Protein AF-A0A1B9MYZ8-F1 (afdb_monomer_lite)

pLDDT: mean 75.34, std 21.55, range [27.66, 97.81]

Structure (mmCIF, N/CA/C/O backbone):
data_AF-A0A1B9MYZ8-F1
#
_entry.id   AF-A0A1B9MYZ8-F1
#
loop_
_atom_site.group_PDB
_atom_site.id
_atom_site.type_symbol
_atom_site.label_atom_id
_atom_site.label_alt_id
_atom_site.label_comp_id
_atom_site.label_asym_id
_atom_site.label_entity_id
_atom_site.label_seq_id
_atom_site.pdbx_PDB_ins_code
_atom_site.Cartn_x
_atom_site.Cartn_y
_atom_site.Cartn_z
_atom_site.occupancy
_atom_site.B_iso_or_equiv
_atom_site.auth_seq_id
_atom_site.auth_comp_id
_atom_site.auth_asym_id
_atom_site.auth_atom_id
_atom_site.pdbx_PDB_model_num
ATOM 1 N N . MET A 1 1 ? 6.885 59.896 -36.729 1.00 47.59 1 MET A N 1
ATOM 2 C CA . MET A 1 1 ? 6.979 58.441 -36.991 1.00 47.59 1 MET A CA 1
ATOM 3 C C . MET A 1 1 ? 7.900 57.878 -35.907 1.00 47.59 1 MET A C 1
ATOM 5 O O . MET A 1 1 ? 8.967 58.433 -35.748 1.00 47.59 1 MET A O 1
ATOM 9 N N . ASN A 1 2 ? 7.535 56.954 -35.019 1.00 42.69 2 ASN A N 1
ATOM 10 C CA . ASN A 1 2 ? 6.543 55.894 -35.145 1.00 42.69 2 ASN A CA 1
ATOM 11 C C . ASN A 1 2 ? 5.649 55.773 -33.898 1.00 42.69 2 ASN A C 1
ATOM 13 O O . ASN A 1 2 ? 6.082 55.325 -32.840 1.00 42.69 2 ASN A O 1
ATOM 17 N N . LYS A 1 3 ? 4.353 56.085 -34.068 1.00 47.44 3 LYS A N 1
ATOM 18 C CA . LYS A 1 3 ? 3.272 55.820 -33.093 1.00 47.44 3 LYS A CA 1
ATOM 19 C C . LYS A 1 3 ? 3.110 54.319 -32.761 1.00 47.44 3 LYS A C 1
ATOM 21 O O . LYS A 1 3 ? 2.357 53.989 -31.853 1.00 47.44 3 LYS A O 1
ATOM 26 N N . GLN A 1 4 ? 3.829 53.438 -33.461 1.00 53.00 4 GLN A N 1
ATOM 27 C CA . GLN A 1 4 ? 3.871 51.993 -33.225 1.00 53.00 4 GLN A CA 1
ATOM 28 C C . GLN A 1 4 ? 4.742 51.592 -32.020 1.00 53.00 4 GLN A C 1
ATOM 30 O O . GLN A 1 4 ? 4.402 50.645 -31.322 1.00 53.00 4 GLN A O 1
ATOM 35 N N . PHE A 1 5 ? 5.805 52.337 -31.687 1.00 45.75 5 PHE A N 1
ATOM 36 C CA . PHE A 1 5 ? 6.710 51.934 -30.595 1.00 45.75 5 PHE A CA 1
ATOM 37 C C . PHE A 1 5 ? 6.125 52.193 -29.196 1.00 45.75 5 PHE A C 1
ATOM 39 O O . PHE A 1 5 ? 6.397 51.462 -28.250 1.00 45.75 5 PHE A O 1
ATOM 46 N N . ARG A 1 6 ? 5.248 53.199 -29.063 1.00 45.25 6 ARG A N 1
ATOM 47 C CA . ARG A 1 6 ? 4.626 53.561 -27.777 1.00 45.25 6 ARG A CA 1
ATOM 48 C C . ARG A 1 6 ? 3.488 52.613 -27.366 1.00 45.25 6 ARG A C 1
ATOM 50 O O . ARG A 1 6 ? 3.164 52.548 -26.187 1.00 45.25 6 ARG A O 1
ATOM 57 N N . LYS A 1 7 ? 2.916 51.857 -28.315 1.00 46.25 7 LYS A N 1
ATOM 58 C CA . LYS A 1 7 ? 1.867 50.857 -28.044 1.00 46.25 7 LYS A CA 1
ATOM 59 C C . LYS A 1 7 ? 2.426 49.506 -27.580 1.00 46.25 7 LYS A C 1
ATOM 61 O O . LYS A 1 7 ? 1.749 48.811 -26.832 1.00 46.25 7 LYS A O 1
ATOM 66 N N . ILE A 1 8 ? 3.662 49.165 -27.953 1.00 52.47 8 ILE A N 1
ATOM 67 C CA . ILE A 1 8 ? 4.283 47.880 -27.589 1.00 52.47 8 ILE A CA 1
ATOM 68 C C . ILE A 1 8 ? 4.691 47.863 -26.105 1.00 52.47 8 ILE A C 1
ATOM 70 O O . ILE A 1 8 ? 4.429 46.881 -25.417 1.00 52.47 8 ILE A O 1
ATOM 74 N N . CYS A 1 9 ? 5.195 48.975 -25.553 1.00 44.09 9 CYS A N 1
ATOM 75 C CA . CYS A 1 9 ? 5.501 49.043 -24.116 1.00 44.09 9 CYS A CA 1
ATOM 76 C C . CYS A 1 9 ? 4.254 49.070 -23.213 1.00 44.09 9 CYS A C 1
ATOM 78 O O . CYS A 1 9 ? 4.339 48.650 -22.066 1.00 44.09 9 CYS A O 1
ATOM 80 N N . GLN A 1 10 ? 3.092 49.523 -23.702 1.00 46.22 10 GLN A N 1
ATOM 81 C CA . GLN A 1 10 ? 1.850 49.465 -22.914 1.00 46.22 10 GLN A CA 1
ATOM 82 C C . GLN A 1 10 ? 1.221 48.066 -22.903 1.00 46.22 10 GLN A C 1
ATOM 84 O O . GLN A 1 10 ? 0.578 47.710 -21.921 1.00 46.22 10 GLN A O 1
ATOM 89 N N . PHE A 1 11 ? 1.449 47.248 -23.934 1.00 43.78 11 PHE A N 1
ATOM 90 C CA . PHE A 1 11 ? 0.973 45.861 -23.944 1.00 43.78 11 PHE A CA 1
ATOM 91 C C . PHE A 1 11 ? 1.797 44.940 -23.031 1.00 43.78 11 PHE A C 1
ATOM 93 O O . PHE A 1 11 ? 1.247 44.009 -22.454 1.00 43.78 11 PHE A O 1
ATOM 100 N N . LEU A 1 12 ? 3.086 45.236 -22.830 1.00 41.25 12 LEU A N 1
ATOM 101 C CA . LEU A 1 12 ? 3.988 44.421 -22.002 1.00 41.25 12 LEU A CA 1
ATOM 102 C C . LEU A 1 12 ? 3.818 44.648 -20.486 1.00 41.25 12 LEU A C 1
ATOM 104 O O . LEU A 1 12 ? 4.191 43.794 -19.689 1.00 41.25 12 LEU A O 1
ATOM 108 N N . VAL A 1 13 ? 3.206 45.765 -20.074 1.00 42.50 13 VAL A N 1
ATOM 109 C CA . VAL A 1 13 ? 2.892 46.045 -18.657 1.00 42.50 13 VAL A CA 1
ATOM 110 C C . VAL A 1 13 ? 1.524 45.474 -18.249 1.00 42.50 13 VAL A C 1
ATOM 112 O O . VAL A 1 13 ? 1.309 45.166 -17.080 1.00 42.50 13 VAL A O 1
ATOM 115 N N . LEU A 1 14 ? 0.612 45.247 -19.199 1.00 40.38 14 LEU A N 1
ATOM 116 C CA . LEU A 1 14 ? -0.735 44.730 -18.917 1.00 40.38 14 LEU A CA 1
ATOM 117 C C . LEU A 1 14 ? -0.818 43.199 -18.802 1.00 40.38 14 LEU A C 1
ATOM 119 O O . LEU A 1 14 ? -1.783 42.695 -18.236 1.00 40.38 14 LEU A O 1
ATOM 123 N N . THR A 1 15 ? 0.192 42.445 -19.244 1.00 44.12 15 THR A N 1
ATOM 124 C CA . THR A 1 15 ? 0.248 40.986 -19.022 1.00 44.12 15 THR A CA 1
ATOM 125 C C . THR A 1 15 ? 0.895 40.591 -17.692 1.00 44.12 15 THR A C 1
ATOM 127 O O . THR A 1 15 ? 0.778 39.440 -17.287 1.00 44.12 15 THR A O 1
ATOM 130 N N . LEU A 1 16 ? 1.532 41.528 -16.977 1.00 44.53 16 LEU A N 1
ATOM 131 C CA . LEU A 1 16 ? 2.157 41.271 -15.670 1.00 44.53 16 LEU A CA 1
ATOM 132 C C . LEU A 1 16 ? 1.239 41.563 -14.470 1.00 44.53 16 LEU A C 1
ATOM 134 O O . LEU A 1 16 ? 1.592 41.233 -13.342 1.00 44.53 16 LEU A O 1
ATOM 138 N N . LEU A 1 17 ? 0.044 42.120 -14.695 1.00 43.28 17 LEU A N 1
ATOM 139 C CA . LEU A 1 17 ? -0.944 42.369 -13.634 1.00 43.28 17 LEU A CA 1
ATOM 140 C C . LEU A 1 17 ? -2.019 41.277 -13.506 1.00 43.28 17 LEU A C 1
ATOM 142 O O . LEU A 1 17 ? -2.771 41.296 -12.541 1.00 43.28 17 LEU A O 1
ATOM 146 N N . ASN A 1 18 ? -2.053 40.283 -14.403 1.00 41.75 18 ASN A N 1
ATOM 147 C CA . ASN A 1 18 ? -2.972 39.134 -14.303 1.00 41.75 18 ASN A CA 1
ATOM 148 C C . ASN A 1 18 ? -2.363 37.889 -13.629 1.00 41.75 18 ASN A C 1
ATOM 150 O O . ASN A 1 18 ? -3.006 36.847 -13.590 1.00 41.75 18 ASN A O 1
ATOM 154 N N . PHE A 1 19 ? -1.159 37.992 -13.056 1.00 43.44 19 PHE A N 1
ATOM 155 C CA . PHE A 1 19 ? -0.563 36.926 -12.232 1.00 43.44 19 PHE A CA 1
ATOM 156 C C . PHE A 1 19 ? -0.412 37.301 -10.749 1.00 43.44 19 PHE A C 1
ATOM 158 O O . PHE A 1 19 ? 0.172 36.550 -9.977 1.00 43.44 19 PHE A O 1
ATOM 165 N N . TYR A 1 20 ? -1.006 38.418 -10.318 1.00 45.56 20 TYR A N 1
ATOM 166 C CA . TYR A 1 20 ? -1.134 38.790 -8.905 1.00 45.56 20 TYR A CA 1
ATOM 167 C C . TYR A 1 20 ? -2.554 38.519 -8.392 1.00 45.56 20 TYR A C 1
ATOM 169 O O . TYR A 1 20 ? -3.222 39.408 -7.881 1.00 45.56 20 TYR A O 1
ATOM 177 N N . SER A 1 21 ? -3.058 37.298 -8.572 1.00 46.03 21 SER A N 1
ATOM 178 C CA . SER A 1 21 ? -4.252 36.792 -7.871 1.00 46.03 21 SER A CA 1
ATOM 179 C C . SER A 1 21 ? -4.307 35.265 -7.948 1.00 46.03 21 SER A C 1
ATOM 181 O O . SER A 1 21 ? -5.227 34.692 -8.517 1.00 46.03 21 SER A O 1
ATOM 183 N N . TYR A 1 22 ? -3.294 34.596 -7.396 1.00 42.47 22 TYR A N 1
ATOM 184 C CA . TYR A 1 22 ? -3.464 33.246 -6.843 1.00 42.47 22 TYR A CA 1
ATOM 185 C C . TYR A 1 22 ? -2.384 32.966 -5.791 1.00 42.47 22 TYR A C 1
ATOM 187 O O . TYR A 1 22 ? -1.574 32.054 -5.903 1.00 42.47 22 TYR A O 1
ATOM 195 N N . ALA A 1 23 ? -2.323 33.829 -4.781 1.00 45.25 23 ALA A N 1
ATOM 196 C CA . ALA A 1 23 ? -1.578 33.572 -3.560 1.00 45.25 23 ALA A CA 1
ATOM 197 C C . ALA A 1 23 ? -2.225 34.375 -2.430 1.00 45.25 23 ALA A C 1
ATOM 199 O O . ALA A 1 23 ? -2.190 35.602 -2.448 1.00 45.25 23 ALA A O 1
ATOM 200 N N . GLY A 1 24 ? -2.799 33.662 -1.461 1.00 38.38 24 GLY A N 1
ATOM 201 C CA . GLY A 1 24 ? -3.178 34.217 -0.165 1.00 38.38 24 GLY A CA 1
ATOM 202 C C . GLY A 1 24 ? -4.676 34.395 0.047 1.00 38.38 24 GLY A C 1
ATOM 203 O O . GLY A 1 24 ? -5.172 35.508 -0.042 1.00 38.38 24 GLY A O 1
ATOM 204 N N . ASP A 1 25 ? -5.356 33.311 0.425 1.00 31.03 25 ASP A N 1
ATOM 205 C CA . ASP A 1 25 ? -6.378 33.410 1.472 1.00 31.03 25 ASP A CA 1
ATOM 206 C C . ASP A 1 25 ? -6.469 32.081 2.240 1.00 31.03 25 ASP A C 1
ATOM 208 O O . ASP A 1 25 ? -7.365 31.256 2.070 1.00 31.03 25 ASP A O 1
ATOM 212 N N . SER A 1 26 ? -5.453 31.820 3.067 1.00 32.28 26 SER A N 1
ATOM 213 C CA . SER A 1 26 ? -5.587 30.862 4.160 1.00 32.28 26 SER A CA 1
ATOM 214 C C . SER A 1 26 ? -6.307 31.584 5.293 1.00 32.28 26 SER A C 1
ATOM 216 O O . SER A 1 26 ? -5.679 32.301 6.076 1.00 32.28 26 SER A O 1
ATOM 218 N N . HIS A 1 27 ? -7.626 31.418 5.365 1.00 29.75 27 HIS A N 1
ATOM 219 C CA . HIS A 1 27 ? -8.403 31.867 6.510 1.00 29.75 27 HIS A CA 1
ATOM 220 C C . HIS A 1 27 ? -7.801 31.291 7.798 1.00 29.75 27 HIS A C 1
ATOM 222 O O . HIS A 1 27 ? -7.765 30.079 8.016 1.00 29.75 27 HIS A O 1
ATOM 228 N N . SER A 1 28 ? -7.329 32.191 8.656 1.00 33.03 28 SER A N 1
ATOM 229 C CA . SER A 1 28 ? -6.942 31.904 10.025 1.00 33.03 28 SER A CA 1
ATOM 230 C C . SER A 1 28 ? -8.185 31.514 10.824 1.00 33.03 28 SER A C 1
ATOM 232 O O . SER A 1 28 ? -8.973 32.352 11.262 1.00 33.03 28 SER A O 1
ATOM 234 N N . LEU A 1 29 ? -8.369 30.216 11.051 1.00 27.66 29 LEU A N 1
ATOM 235 C CA . LEU A 1 29 ? -9.199 29.771 12.160 1.00 27.66 29 LEU A CA 1
ATOM 236 C C . LEU A 1 29 ? -8.378 29.913 13.440 1.00 27.66 29 LEU A C 1
ATOM 238 O O . LEU A 1 29 ? -7.371 29.238 13.646 1.00 27.66 29 LEU A O 1
ATOM 242 N N . HIS A 1 30 ? -8.816 30.853 14.272 1.00 28.56 30 HIS A N 1
ATOM 243 C CA . HIS A 1 30 ? -8.389 31.056 15.648 1.00 28.56 30 HIS A CA 1
ATOM 244 C C . HIS A 1 30 ? -8.234 29.718 16.393 1.00 28.56 30 HIS A C 1
ATOM 246 O O . HIS A 1 30 ? -9.216 29.129 16.843 1.00 28.56 30 HIS A O 1
ATOM 252 N N . ALA A 1 31 ? -6.991 29.282 16.605 1.00 31.89 31 ALA A N 1
ATOM 253 C CA . ALA A 1 31 ? -6.672 28.333 17.659 1.00 31.89 31 ALA A CA 1
ATOM 254 C C . ALA A 1 31 ? -6.754 29.087 18.991 1.00 31.89 31 ALA A C 1
ATOM 256 O O . ALA A 1 31 ? -5.835 29.798 19.401 1.00 31.89 31 ALA A O 1
ATOM 257 N N . LYS A 1 32 ? -7.914 28.993 19.640 1.00 31.67 32 LYS A N 1
ATOM 258 C CA . LYS A 1 32 ? -8.067 29.376 21.038 1.00 31.67 32 LYS A CA 1
ATOM 259 C C . LYS A 1 32 ? -7.356 28.302 21.863 1.00 31.67 32 LYS A C 1
ATOM 261 O O . LYS A 1 32 ? -7.743 27.139 21.825 1.00 31.67 32 LYS A O 1
ATOM 266 N N . ASN A 1 33 ? -6.280 28.704 22.533 1.00 34.31 33 ASN A N 1
ATOM 267 C CA . ASN A 1 33 ? -5.530 27.879 23.472 1.00 34.31 33 ASN A CA 1
ATOM 268 C C . ASN A 1 33 ? -6.463 27.330 24.557 1.00 34.31 33 ASN A C 1
ATOM 270 O O . ASN A 1 33 ? -6.909 28.103 25.400 1.00 34.31 33 ASN A O 1
ATOM 274 N N . ASP A 1 34 ? -6.660 26.013 24.570 1.00 34.56 34 ASP A N 1
ATOM 275 C CA . ASP A 1 34 ? -6.920 25.269 25.798 1.00 34.56 34 ASP A CA 1
ATOM 276 C C . ASP A 1 34 ? -5.707 24.379 26.074 1.00 34.56 34 ASP A C 1
ATOM 278 O O . ASP A 1 34 ? -5.335 23.462 25.339 1.00 34.56 34 ASP A O 1
ATOM 282 N N . SER A 1 35 ? -5.035 24.751 27.151 1.00 40.44 35 SER A N 1
ATOM 283 C CA . SER A 1 35 ? -3.801 24.218 27.698 1.00 40.44 35 SER A CA 1
ATOM 284 C C . SER A 1 35 ? -3.998 22.835 28.328 1.00 40.44 35 SER A C 1
ATOM 286 O O . SER A 1 35 ? -3.915 22.704 29.548 1.00 40.44 35 SER A O 1
ATOM 288 N N . GLN A 1 36 ? -4.258 21.800 27.523 1.00 37.25 36 GLN A N 1
ATOM 289 C CA . GLN A 1 36 ? -4.334 20.416 28.016 1.00 37.25 36 GLN A CA 1
ATOM 290 C C . GLN A 1 36 ? -3.974 19.355 26.959 1.00 37.25 36 GLN A C 1
ATOM 292 O O . GLN A 1 36 ? -4.659 18.349 26.796 1.00 37.25 36 GLN A O 1
ATOM 297 N N . LEU A 1 37 ? -2.861 19.538 26.245 1.00 32.19 37 LEU A N 1
ATOM 298 C CA . LEU A 1 37 ? -2.344 18.495 25.350 1.00 32.19 37 LEU A CA 1
ATOM 299 C C . LEU A 1 37 ? -0.831 18.333 25.501 1.00 32.19 37 LEU A C 1
ATOM 301 O O . LEU A 1 37 ? -0.048 18.510 24.572 1.00 32.19 37 LEU A O 1
ATOM 305 N N . SER A 1 38 ? -0.404 18.031 26.726 1.00 37.12 38 SER A N 1
ATOM 306 C CA . SER A 1 38 ? 0.964 17.605 26.998 1.00 37.12 38 SER A CA 1
ATOM 307 C C . SER A 1 38 ? 1.185 16.181 26.473 1.00 37.12 38 SER A C 1
ATOM 309 O O . SER A 1 38 ? 0.558 15.236 26.948 1.00 37.12 38 SER A O 1
ATOM 311 N N . SER A 1 39 ? 2.134 16.059 25.537 1.00 39.81 39 SER A N 1
ATOM 312 C CA . SER A 1 39 ? 2.705 14.844 24.920 1.00 39.81 39 SER A CA 1
ATOM 313 C C . SER A 1 39 ? 1.895 14.130 23.825 1.00 39.81 39 SER A C 1
ATOM 315 O O . SER A 1 39 ? 1.608 12.942 23.923 1.00 39.81 39 SER A O 1
ATOM 317 N N . ILE A 1 40 ? 1.614 14.803 22.705 1.00 45.72 40 ILE A N 1
ATOM 318 C CA . ILE A 1 40 ? 1.417 14.062 21.449 1.00 45.72 40 ILE A CA 1
ATOM 319 C C . ILE A 1 40 ? 2.804 13.729 20.904 1.00 45.72 40 ILE A C 1
ATOM 321 O O . ILE A 1 40 ? 3.504 14.593 20.381 1.00 45.72 40 ILE A O 1
ATOM 325 N N . SER A 1 41 ? 3.227 12.475 21.047 1.00 51.72 41 SE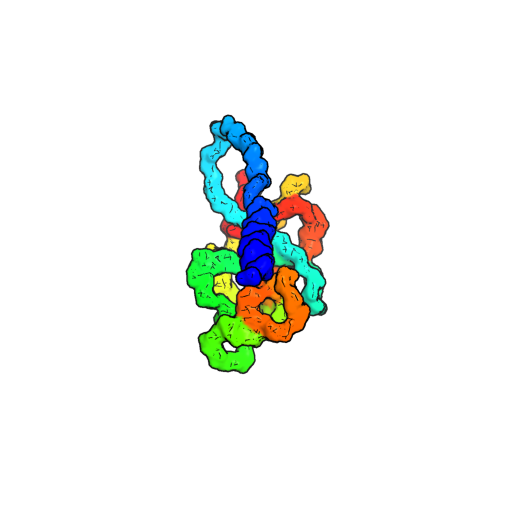R A N 1
ATOM 326 C CA . SER A 1 41 ? 4.207 11.895 20.128 1.00 51.72 41 SER A CA 1
ATOM 327 C C . SER A 1 41 ? 3.700 12.112 18.700 1.00 51.72 41 SER A C 1
ATOM 329 O O . SER A 1 41 ? 2.550 11.771 18.438 1.00 51.72 41 SER A O 1
ATOM 331 N N . ASN A 1 42 ? 4.510 12.670 17.798 1.00 62.91 42 ASN A N 1
ATOM 332 C CA . ASN A 1 42 ? 4.143 12.887 16.393 1.00 62.91 42 ASN A CA 1
ATOM 333 C C . ASN A 1 42 ? 3.682 11.559 15.759 1.00 62.91 42 ASN A C 1
ATOM 335 O O . ASN A 1 42 ? 4.506 10.719 15.399 1.00 62.91 42 ASN A O 1
ATOM 339 N N . VAL A 1 43 ? 2.367 11.337 15.675 1.00 75.69 43 VAL A N 1
ATOM 340 C CA . VAL A 1 43 ? 1.788 10.157 15.026 1.00 75.69 43 VAL A CA 1
ATOM 341 C C . VAL A 1 43 ? 1.764 10.439 13.530 1.00 75.69 43 VAL A C 1
ATOM 343 O O . VAL A 1 43 ? 1.018 11.301 13.071 1.00 75.69 43 VAL A O 1
ATOM 346 N N . ASN A 1 44 ? 2.583 9.717 12.768 1.00 85.75 44 ASN A N 1
ATOM 347 C CA . ASN A 1 44 ? 2.563 9.792 11.310 1.00 85.75 44 ASN A CA 1
ATOM 348 C C . ASN A 1 44 ? 1.377 8.978 10.785 1.00 85.75 44 ASN A C 1
ATOM 350 O O . ASN A 1 44 ? 1.385 7.747 10.861 1.00 85.75 44 ASN A O 1
ATOM 354 N N . LEU A 1 45 ? 0.357 9.672 10.284 1.00 91.25 45 LEU A N 1
ATOM 355 C CA . LEU A 1 45 ? -0.801 9.053 9.647 1.00 91.25 45 LEU A CA 1
ATOM 356 C C . LEU A 1 45 ? -0.555 8.857 8.150 1.00 91.25 45 LEU A C 1
ATOM 358 O O . LEU A 1 45 ? 0.164 9.632 7.519 1.00 91.25 45 LEU A O 1
ATOM 362 N N . TYR A 1 46 ? -1.174 7.820 7.599 1.00 92.38 46 TYR A N 1
ATOM 363 C CA . TYR A 1 46 ? -1.120 7.480 6.185 1.00 92.38 46 TYR A CA 1
ATOM 364 C C . TYR A 1 46 ? -2.475 7.752 5.537 1.00 92.38 46 TYR A C 1
ATOM 366 O O . TYR A 1 46 ? -3.527 7.589 6.157 1.00 92.38 46 TYR A O 1
ATOM 374 N N . GLU A 1 47 ? -2.438 8.156 4.273 1.00 90.31 47 GLU A N 1
ATOM 375 C CA . GLU A 1 47 ? -3.627 8.201 3.431 1.00 90.31 47 GLU A CA 1
ATOM 376 C C . GLU A 1 47 ? -3.927 6.797 2.897 1.00 90.31 47 GLU A C 1
ATOM 378 O O . GLU A 1 47 ? -3.016 5.995 2.680 1.00 90.31 47 GLU A O 1
ATOM 383 N N . ILE A 1 48 ? -5.205 6.506 2.658 1.00 92.88 48 ILE A N 1
ATOM 384 C CA . ILE A 1 48 ? -5.621 5.325 1.911 1.00 92.88 48 ILE A CA 1
ATOM 385 C C . ILE A 1 48 ? -6.236 5.747 0.581 1.00 92.88 48 ILE A C 1
ATOM 387 O O . ILE A 1 48 ? -7.084 6.634 0.524 1.00 92.88 48 ILE A O 1
ATOM 391 N N . GLN A 1 49 ? -5.819 5.088 -0.492 1.00 93.25 49 GLN A N 1
ATOM 392 C CA . GLN A 1 49 ? -6.317 5.322 -1.841 1.00 93.25 49 GLN A CA 1
ATOM 393 C C . GLN A 1 49 ? -7.129 4.115 -2.297 1.00 93.25 49 GLN A C 1
ATOM 395 O O . GLN A 1 49 ? -6.746 2.975 -2.051 1.00 93.25 49 GLN A O 1
ATOM 400 N N . TYR A 1 50 ? -8.248 4.340 -2.978 1.00 93.25 50 TYR A N 1
ATOM 401 C CA . TYR A 1 50 ? -9.028 3.260 -3.578 1.00 93.25 50 TYR A CA 1
ATOM 402 C C . TYR A 1 50 ? -8.696 3.170 -5.063 1.00 93.25 50 TYR A C 1
ATOM 404 O O . TYR A 1 50 ? -8.912 4.122 -5.805 1.00 93.25 50 TYR A O 1
ATOM 412 N N . ILE A 1 51 ? -8.166 2.026 -5.483 1.00 94.06 51 ILE A N 1
ATOM 413 C CA . ILE A 1 51 ? -7.651 1.801 -6.830 1.00 94.06 51 ILE A CA 1
ATOM 414 C C . ILE A 1 51 ? -8.615 0.903 -7.600 1.00 94.06 51 ILE A C 1
ATOM 416 O O . ILE A 1 51 ? -8.871 -0.231 -7.193 1.00 94.06 51 ILE A O 1
ATOM 420 N N . ASP A 1 52 ? -9.135 1.399 -8.721 1.00 93.44 52 ASP A N 1
ATOM 421 C CA . ASP A 1 52 ? -10.059 0.681 -9.611 1.00 93.44 52 ASP A CA 1
ATOM 422 C C . ASP A 1 52 ? -9.779 0.888 -11.115 1.00 93.44 52 ASP A C 1
ATOM 424 O O . ASP A 1 52 ? -10.440 0.283 -11.957 1.00 93.44 52 ASP A O 1
ATOM 428 N N . TYR A 1 53 ? -8.759 1.675 -11.470 1.00 90.12 53 TYR A N 1
ATOM 429 C CA . TYR A 1 53 ? -8.412 1.987 -12.862 1.00 90.12 53 TYR A CA 1
ATOM 430 C C . TYR A 1 53 ? -7.469 0.951 -13.518 1.00 90.12 53 TYR A C 1
ATOM 432 O O . TYR A 1 53 ? -7.202 1.005 -14.723 1.00 90.12 53 TYR A O 1
ATOM 440 N N . ILE A 1 54 ? -6.924 0.000 -12.748 1.00 89.69 54 ILE A N 1
ATOM 441 C CA . ILE A 1 54 ? -5.996 -1.021 -13.257 1.00 89.69 54 ILE A CA 1
ATOM 442 C C . ILE A 1 54 ? -6.797 -2.164 -13.886 1.00 89.69 54 ILE A C 1
ATOM 444 O O . ILE A 1 54 ? -7.411 -2.980 -13.200 1.00 89.69 54 ILE A O 1
ATOM 448 N N . LYS A 1 55 ? -6.761 -2.247 -15.220 1.00 87.75 55 LYS A N 1
ATOM 449 C CA . LYS A 1 55 ? -7.468 -3.281 -15.987 1.00 87.75 55 LYS A CA 1
ATOM 450 C C . LYS A 1 55 ? -7.109 -4.691 -15.499 1.00 87.75 55 LYS A C 1
ATOM 452 O O . LYS A 1 55 ? -5.938 -5.007 -15.306 1.00 87.75 55 LYS A O 1
ATOM 457 N N . ASN A 1 56 ? -8.121 -5.552 -15.382 1.00 88.06 56 ASN A N 1
ATOM 458 C CA . ASN A 1 56 ? -8.011 -6.947 -14.928 1.00 88.06 56 ASN A CA 1
ATOM 459 C C . ASN A 1 56 ? -7.535 -7.130 -13.471 1.00 88.06 56 ASN A C 1
ATOM 461 O O . ASN A 1 56 ? -7.167 -8.241 -13.093 1.00 88.06 56 ASN A O 1
ATOM 465 N N . LYS A 1 57 ? -7.562 -6.080 -12.643 1.00 90.00 57 LYS A N 1
ATOM 466 C CA . LYS A 1 57 ? -7.391 -6.175 -11.189 1.00 90.00 57 LYS A CA 1
ATOM 467 C C . LYS A 1 57 ? -8.702 -5.760 -10.524 1.00 90.00 57 LYS A C 1
ATOM 469 O O . LYS A 1 57 ? -9.303 -4.761 -10.909 1.00 90.00 57 LYS A O 1
ATOM 474 N N . SER A 1 58 ? -9.169 -6.539 -9.553 1.00 93.12 58 SER A N 1
ATOM 475 C CA . SER A 1 58 ? -10.309 -6.143 -8.717 1.00 93.12 58 SER A CA 1
ATOM 476 C C . SER A 1 58 ? -9.977 -4.878 -7.935 1.00 93.12 58 SER A C 1
ATOM 478 O O . SER A 1 58 ? -8.816 -4.677 -7.593 1.00 93.12 58 SER A O 1
ATOM 480 N N . LYS A 1 59 ? -10.987 -4.063 -7.614 1.00 94.44 59 LYS A N 1
ATOM 481 C CA . LYS A 1 59 ? -10.813 -2.872 -6.776 1.00 94.44 59 LYS A CA 1
ATOM 482 C C . LYS A 1 59 ? -10.120 -3.229 -5.459 1.00 94.44 59 LYS A C 1
ATOM 484 O O . LYS A 1 59 ? -10.517 -4.179 -4.784 1.00 94.44 59 LYS A O 1
ATOM 489 N N . PHE A 1 60 ? -9.134 -2.432 -5.071 1.00 96.19 60 PHE A N 1
ATOM 490 C CA . PHE A 1 60 ? -8.409 -2.602 -3.815 1.00 96.19 60 PHE A CA 1
ATOM 491 C C . PHE A 1 60 ? -8.164 -1.258 -3.133 1.00 96.19 60 PHE A C 1
ATOM 493 O O . PHE A 1 60 ? -8.240 -0.201 -3.755 1.00 96.19 60 PHE A O 1
ATOM 500 N N . ALA A 1 61 ? -7.918 -1.304 -1.830 1.00 96.19 61 ALA A N 1
ATOM 501 C CA . ALA A 1 61 ? -7.429 -0.172 -1.070 1.00 96.19 61 ALA A CA 1
ATOM 502 C C . ALA A 1 61 ? -5.900 -0.242 -1.005 1.00 96.19 61 ALA A C 1
ATOM 504 O O . ALA A 1 61 ? -5.322 -1.323 -0.894 1.00 96.19 61 ALA A O 1
ATOM 505 N N . PHE A 1 62 ? -5.247 0.904 -1.097 1.00 96.50 62 PHE A N 1
ATOM 506 C CA . PHE A 1 62 ? -3.807 1.014 -1.232 1.00 96.50 62 PHE A CA 1
ATOM 507 C C . PHE A 1 62 ? -3.267 2.037 -0.248 1.00 96.50 62 PHE A C 1
ATOM 509 O O . PHE A 1 62 ? -3.767 3.159 -0.177 1.00 96.50 62 PHE A O 1
ATOM 516 N N . ILE A 1 63 ? -2.243 1.648 0.505 1.00 96.50 63 ILE A N 1
ATOM 517 C CA . ILE A 1 63 ? -1.573 2.532 1.459 1.00 96.50 63 ILE A CA 1
ATOM 518 C C . ILE A 1 63 ? -0.184 2.849 0.902 1.00 96.50 63 ILE A C 1
ATOM 520 O O . ILE A 1 63 ? 0.704 1.993 0.993 1.00 96.50 63 ILE A O 1
ATOM 524 N N . PRO A 1 64 ? 0.019 4.036 0.300 1.00 94.31 64 PRO A N 1
ATOM 525 C CA . PRO A 1 64 ? 1.313 4.423 -0.234 1.00 94.31 64 PRO A CA 1
ATOM 526 C C . PRO A 1 64 ? 2.312 4.684 0.900 1.00 94.31 64 PRO A C 1
ATOM 528 O O . PRO A 1 64 ? 2.024 5.404 1.855 1.00 94.31 64 PRO A O 1
ATOM 531 N N . ILE A 1 65 ? 3.516 4.135 0.751 1.00 92.62 65 ILE A N 1
ATOM 532 C CA . ILE A 1 65 ? 4.666 4.351 1.641 1.00 92.62 65 ILE A CA 1
ATOM 533 C C . ILE A 1 65 ? 5.882 4.935 0.903 1.00 92.62 65 ILE A C 1
ATOM 535 O O . ILE A 1 65 ? 6.977 5.025 1.460 1.00 92.62 65 ILE A O 1
ATOM 539 N N . THR A 1 66 ? 5.708 5.355 -0.357 1.00 88.44 66 THR A N 1
ATOM 540 C CA . THR A 1 66 ? 6.770 5.958 -1.179 1.00 88.44 66 THR A CA 1
ATOM 541 C C . THR A 1 66 ? 7.455 7.124 -0.468 1.00 88.44 66 THR A C 1
ATOM 543 O O . THR A 1 66 ? 8.680 7.191 -0.431 1.00 88.44 66 THR A O 1
ATOM 546 N N . ASN A 1 67 ? 6.679 8.026 0.142 1.00 84.44 67 ASN A N 1
ATOM 547 C CA . ASN A 1 67 ? 7.217 9.220 0.799 1.00 84.44 67 ASN A CA 1
ATOM 548 C C . ASN A 1 67 ? 8.126 8.863 1.981 1.00 84.44 67 ASN A C 1
ATOM 550 O O . ASN A 1 67 ? 9.149 9.509 2.187 1.00 84.44 67 ASN A O 1
ATOM 554 N N . GLN A 1 68 ? 7.789 7.813 2.730 1.00 83.00 68 GLN A N 1
ATOM 555 C CA . GLN A 1 68 ? 8.590 7.304 3.838 1.00 83.00 68 GLN A CA 1
ATOM 556 C C . GLN A 1 68 ? 9.916 6.754 3.323 1.00 83.00 68 GLN A C 1
ATOM 558 O O . GLN A 1 68 ? 10.958 7.039 3.904 1.00 83.00 68 GLN A O 1
ATOM 563 N N . ILE A 1 69 ? 9.900 6.029 2.206 1.00 81.06 69 ILE A N 1
ATOM 564 C CA . ILE A 1 69 ? 11.125 5.517 1.588 1.00 81.06 69 ILE A CA 1
ATOM 565 C C . ILE A 1 69 ? 12.037 6.669 1.132 1.00 81.06 69 ILE A C 1
ATOM 567 O O . ILE A 1 69 ? 13.245 6.640 1.375 1.00 81.06 69 ILE A O 1
ATOM 571 N N . LEU A 1 70 ? 11.467 7.703 0.506 1.00 78.12 70 LEU A N 1
ATOM 572 C CA . LEU A 1 70 ? 12.218 8.886 0.072 1.00 78.12 70 LEU A CA 1
ATOM 573 C C . LEU A 1 70 ? 12.787 9.667 1.268 1.00 78.12 70 LEU A C 1
ATOM 575 O O . LEU A 1 70 ? 13.946 10.078 1.241 1.00 78.12 70 LEU A O 1
ATOM 579 N N . ALA A 1 71 ? 12.012 9.810 2.348 1.00 73.69 71 ALA A N 1
ATOM 580 C CA . ALA A 1 71 ? 12.442 10.485 3.573 1.00 73.69 71 ALA A CA 1
ATOM 581 C C . ALA A 1 71 ? 13.615 9.777 4.278 1.00 73.69 71 ALA A C 1
ATOM 583 O O . ALA A 1 71 ? 14.437 10.440 4.907 1.00 73.69 71 ALA A O 1
ATOM 584 N N . HIS A 1 72 ? 13.739 8.453 4.139 1.00 63.62 72 HIS A N 1
ATOM 585 C CA . HIS A 1 72 ? 14.842 7.660 4.701 1.00 63.62 72 HIS A CA 1
ATOM 586 C C . HIS A 1 72 ? 16.044 7.511 3.740 1.00 63.62 72 HIS A C 1
ATOM 588 O O . HIS A 1 72 ? 16.841 6.581 3.869 1.00 63.62 72 HIS A O 1
ATOM 594 N N . GLY A 1 73 ? 16.215 8.436 2.784 1.00 58.97 73 GLY A N 1
ATOM 595 C CA . GLY A 1 73 ? 17.413 8.521 1.934 1.00 58.97 73 GLY A CA 1
ATOM 596 C C . GLY A 1 73 ? 17.391 7.627 0.689 1.00 58.97 73 GLY A C 1
ATOM 597 O O . GLY A 1 73 ? 18.445 7.233 0.185 1.00 58.97 73 GLY A O 1
ATOM 598 N N . GLY A 1 74 ? 16.207 7.263 0.191 1.00 59.56 74 GLY A N 1
ATOM 599 C CA . GLY A 1 74 ? 16.053 6.502 -1.047 1.00 59.56 74 GLY A CA 1
ATOM 600 C C . GLY A 1 74 ? 16.281 7.350 -2.301 1.00 59.56 74 GLY A C 1
ATOM 601 O O . GLY A 1 74 ? 15.334 7.918 -2.830 1.00 59.56 74 GLY A O 1
ATOM 602 N N . ASN A 1 75 ? 17.508 7.387 -2.825 1.00 56.62 75 ASN A N 1
ATOM 603 C CA . ASN A 1 75 ? 17.775 7.901 -4.171 1.00 56.62 75 ASN A CA 1
ATOM 604 C C . ASN A 1 75 ? 17.611 6.740 -5.162 1.00 56.62 75 ASN A C 1
ATOM 606 O O . ASN A 1 75 ? 18.530 5.943 -5.318 1.00 56.62 75 ASN A O 1
ATOM 610 N N . SER A 1 76 ? 16.427 6.640 -5.769 1.00 60.53 76 SER A N 1
ATOM 611 C CA . SER A 1 76 ? 15.971 5.532 -6.621 1.00 60.53 76 SER A CA 1
ATOM 612 C C . SER A 1 76 ? 15.851 4.172 -5.910 1.00 60.53 76 SER A C 1
ATOM 614 O O . SER A 1 76 ? 16.803 3.574 -5.410 1.00 60.53 76 SER A O 1
ATOM 616 N N . VAL A 1 77 ? 14.621 3.676 -5.849 1.00 61.22 77 VAL A N 1
ATOM 617 C CA . VAL A 1 77 ? 14.222 2.426 -5.202 1.00 61.22 77 VAL A CA 1
ATOM 618 C C . VAL A 1 77 ? 13.815 1.389 -6.253 1.00 61.22 77 VAL A C 1
ATOM 620 O O . VAL A 1 77 ? 14.028 0.200 -6.036 1.00 61.22 77 VAL A O 1
ATOM 623 N N . MET A 1 78 ? 13.276 1.800 -7.407 1.00 59.34 78 MET A N 1
ATOM 624 C CA . MET A 1 78 ? 12.638 0.879 -8.357 1.00 59.34 78 MET A CA 1
ATOM 625 C C . MET A 1 78 ? 13.592 0.052 -9.210 1.00 59.34 78 MET A C 1
ATOM 627 O O . MET A 1 78 ? 13.251 -1.105 -9.462 1.00 59.34 78 MET A O 1
ATOM 631 N N . ALA A 1 79 ? 14.788 0.547 -9.576 1.00 54.25 79 ALA A N 1
ATOM 632 C CA . ALA A 1 79 ? 15.779 -0.305 -10.270 1.00 54.25 79 ALA A CA 1
ATOM 633 C C . ALA A 1 79 ? 16.089 -1.581 -9.494 1.00 54.25 79 ALA A C 1
ATOM 635 O O . ALA A 1 79 ? 16.470 -2.593 -10.072 1.00 54.25 79 ALA A O 1
ATOM 636 N N . PHE A 1 80 ? 15.945 -1.530 -8.171 1.00 55.34 80 PHE A N 1
ATOM 637 C CA . PHE A 1 80 ? 16.231 -2.666 -7.322 1.00 55.34 80 PHE A CA 1
ATOM 638 C C . PHE A 1 80 ? 15.022 -3.556 -7.082 1.00 55.34 80 PHE A C 1
ATOM 640 O O . PHE A 1 80 ? 15.228 -4.617 -6.523 1.00 55.34 80 PHE A O 1
ATOM 647 N N . LEU A 1 81 ? 13.794 -3.177 -7.448 1.00 61.47 81 LEU A N 1
ATOM 648 C CA . LEU A 1 81 ? 12.583 -3.845 -6.952 1.00 61.47 81 LEU A CA 1
ATOM 649 C C . LEU A 1 81 ? 11.682 -4.438 -8.037 1.00 61.47 81 LEU A C 1
ATOM 651 O O . LEU A 1 81 ? 10.929 -5.368 -7.746 1.00 61.47 81 LEU A O 1
ATOM 655 N N . ILE A 1 82 ? 11.752 -3.937 -9.271 1.00 62.53 82 ILE A N 1
ATOM 656 C CA . ILE A 1 82 ? 10.910 -4.404 -10.374 1.00 62.53 82 ILE A CA 1
ATOM 657 C C . ILE A 1 82 ? 11.777 -5.159 -11.390 1.00 62.53 82 ILE A C 1
ATOM 659 O O . ILE A 1 82 ? 12.770 -4.606 -11.863 1.00 62.53 82 ILE A O 1
ATOM 663 N N . PRO A 1 83 ? 11.417 -6.399 -11.780 1.00 55.44 83 PRO A N 1
ATOM 664 C CA . PRO A 1 83 ? 12.105 -7.097 -12.859 1.00 55.44 83 PRO A CA 1
ATOM 665 C C . PRO A 1 83 ? 12.051 -6.262 -14.147 1.00 55.44 83 PRO A C 1
ATOM 667 O O . PRO A 1 83 ? 10.968 -6.031 -14.689 1.00 55.44 83 PRO A O 1
ATOM 670 N N . HIS A 1 84 ? 13.207 -5.821 -14.639 1.00 60.88 84 HIS A N 1
ATOM 671 C CA . HIS A 1 84 ? 13.344 -5.145 -15.927 1.00 60.88 84 HIS A CA 1
ATOM 672 C C . HIS A 1 84 ? 14.148 -6.023 -16.896 1.00 60.88 84 HIS A C 1
ATOM 674 O O . HIS A 1 84 ? 15.066 -6.737 -16.500 1.00 60.88 84 HIS A O 1
ATOM 680 N N . GL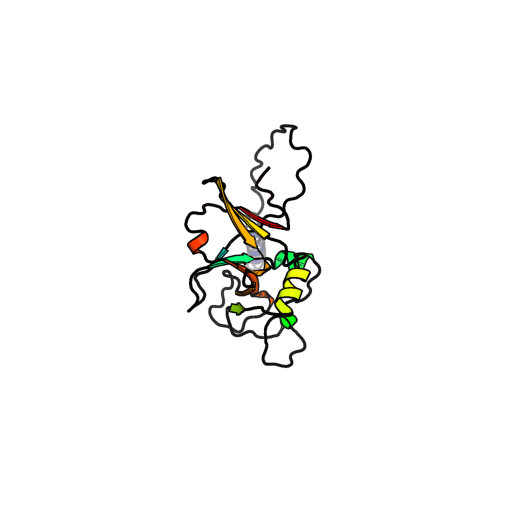U A 1 85 ? 13.774 -6.009 -18.176 1.00 51.47 85 GLU A N 1
ATOM 681 C CA . GLU A 1 85 ? 14.332 -6.921 -19.193 1.00 51.47 85 GLU A CA 1
ATOM 682 C C . GLU A 1 85 ? 15.736 -6.509 -19.674 1.00 51.47 85 GLU A C 1
ATOM 684 O O . GLU A 1 85 ? 16.438 -7.308 -20.289 1.00 51.47 85 GLU A O 1
ATOM 689 N N . ASN A 1 86 ? 16.171 -5.279 -19.385 1.00 50.53 86 ASN A N 1
ATOM 690 C CA . ASN A 1 86 ? 17.358 -4.688 -20.000 1.00 50.53 86 ASN A CA 1
ATOM 691 C C . ASN A 1 86 ? 18.451 -4.395 -18.969 1.00 50.53 86 ASN A C 1
ATOM 693 O O . ASN A 1 86 ? 18.152 -3.897 -17.895 1.00 50.53 86 ASN A O 1
ATOM 697 N N . ASN A 1 87 ? 19.724 -4.589 -19.322 1.00 49.31 87 ASN A N 1
ATOM 698 C CA . ASN A 1 87 ? 20.901 -4.286 -18.487 1.00 49.31 87 ASN A CA 1
ATOM 699 C C . ASN A 1 87 ? 21.140 -2.772 -18.248 1.00 49.31 87 ASN A C 1
ATOM 701 O O . ASN A 1 87 ? 22.289 -2.347 -18.114 1.00 49.31 87 ASN A O 1
ATOM 705 N N . HIS A 1 88 ? 20.100 -1.932 -18.258 1.00 47.41 88 HIS A N 1
ATOM 706 C CA . HIS A 1 88 ? 20.257 -0.511 -17.974 1.00 47.41 88 HIS A CA 1
ATOM 707 C C . HIS A 1 88 ? 20.718 -0.334 -16.528 1.00 47.41 88 HIS A C 1
ATOM 709 O O . HIS A 1 88 ? 20.067 -0.767 -15.585 1.00 47.41 88 HIS A O 1
ATOM 715 N N . VAL A 1 89 ? 21.881 0.298 -16.381 1.00 55.59 89 VAL A N 1
ATOM 716 C CA . VAL A 1 89 ? 22.518 0.601 -15.091 1.00 55.59 89 VAL A CA 1
ATOM 717 C C . VAL A 1 89 ? 21.818 1.782 -14.395 1.00 55.59 89 VAL A C 1
ATOM 719 O O . VAL A 1 89 ? 22.084 2.053 -13.229 1.00 55.59 89 VAL A O 1
ATOM 722 N N . ASP A 1 90 ? 20.908 2.469 -15.101 1.00 66.00 90 ASP A N 1
ATOM 723 C CA . ASP A 1 90 ? 20.203 3.655 -14.622 1.00 66.00 90 ASP A CA 1
ATOM 724 C C . ASP A 1 90 ? 18.683 3.412 -14.437 1.00 66.00 90 ASP A C 1
ATOM 726 O O . ASP A 1 90 ? 17.938 3.393 -15.427 1.00 66.00 90 ASP A O 1
ATOM 730 N N . PRO A 1 91 ? 18.200 3.250 -13.190 1.00 62.19 91 PRO A N 1
ATOM 731 C CA . PRO A 1 91 ? 16.775 3.182 -12.846 1.00 62.19 91 PRO A CA 1
ATOM 732 C C . PRO A 1 91 ? 15.884 4.255 -13.456 1.00 62.19 91 PRO A C 1
ATOM 734 O O . PRO A 1 91 ? 14.737 3.982 -13.806 1.00 62.19 91 PRO A O 1
ATOM 737 N N . ILE A 1 92 ? 16.398 5.483 -13.528 1.00 66.94 92 ILE A N 1
ATOM 738 C CA . ILE A 1 92 ? 15.594 6.675 -13.804 1.00 66.94 92 ILE A CA 1
ATOM 739 C C . ILE A 1 92 ? 15.126 6.653 -15.258 1.00 66.94 92 ILE A C 1
ATOM 741 O O . ILE A 1 92 ? 14.000 7.032 -15.563 1.00 66.94 92 ILE A O 1
ATOM 745 N N . ASN A 1 93 ? 15.981 6.141 -16.140 1.00 71.12 93 ASN A N 1
ATOM 746 C CA . ASN A 1 93 ? 15.725 6.021 -17.569 1.00 71.12 93 ASN A CA 1
ATOM 747 C C . ASN A 1 93 ? 15.208 4.626 -17.964 1.00 71.12 93 ASN A C 1
ATOM 749 O O . ASN A 1 93 ? 15.094 4.325 -19.151 1.00 71.12 93 ASN A O 1
ATOM 753 N N . THR A 1 94 ? 14.921 3.756 -16.989 1.00 76.12 94 THR A N 1
ATOM 754 C CA . THR A 1 94 ? 14.377 2.423 -17.260 1.00 76.12 94 THR A CA 1
ATOM 755 C C . THR A 1 94 ? 12.888 2.519 -17.578 1.00 76.12 94 THR A C 1
ATOM 757 O O . THR A 1 94 ? 12.105 3.040 -16.787 1.00 76.12 94 THR A O 1
ATOM 760 N N . GLU A 1 95 ? 12.501 1.981 -18.733 1.00 82.62 95 GLU A N 1
ATOM 761 C CA . GLU A 1 95 ? 11.110 1.927 -19.176 1.00 82.62 95 GLU A CA 1
ATOM 762 C C . GLU A 1 95 ? 10.393 0.695 -18.613 1.00 82.62 95 GLU A C 1
ATOM 764 O O . GLU A 1 95 ? 10.747 -0.457 -18.888 1.00 82.62 95 GLU A O 1
ATOM 769 N N . TYR A 1 96 ? 9.325 0.940 -17.866 1.00 81.44 96 TYR A N 1
ATOM 770 C CA . TYR A 1 96 ? 8.413 -0.068 -17.352 1.00 81.44 96 TYR A CA 1
ATOM 771 C C . TYR A 1 96 ? 7.149 -0.128 -18.214 1.00 81.44 96 TYR A C 1
ATOM 773 O O . TYR A 1 96 ? 6.641 0.878 -18.708 1.00 81.44 96 TYR A O 1
ATOM 781 N N . LYS A 1 97 ? 6.618 -1.339 -18.405 1.00 83.31 97 LYS A N 1
ATOM 782 C CA . LYS A 1 97 ? 5.499 -1.601 -19.331 1.00 83.31 97 LYS A CA 1
ATOM 783 C C . LYS A 1 97 ? 4.168 -1.854 -18.620 1.00 83.31 97 LYS A C 1
ATOM 785 O O . LYS A 1 97 ? 3.119 -1.799 -19.256 1.00 83.31 97 LYS A O 1
ATOM 790 N N . LYS A 1 98 ? 4.183 -2.196 -17.326 1.00 87.44 98 LYS A N 1
ATOM 791 C CA . LYS A 1 98 ? 2.976 -2.604 -16.584 1.00 87.44 98 LYS A CA 1
ATOM 792 C C . LYS A 1 98 ? 2.549 -1.527 -15.600 1.00 87.44 98 LYS A C 1
ATOM 794 O O . LYS A 1 98 ? 3.376 -0.977 -14.891 1.00 87.44 98 LYS A O 1
ATOM 799 N N . LYS A 1 99 ? 1.242 -1.309 -15.460 1.00 90.38 99 LYS A N 1
ATOM 800 C CA . LYS A 1 99 ? 0.702 -0.379 -14.452 1.00 90.38 99 LYS A CA 1
ATOM 801 C C . LYS A 1 99 ? 0.828 -0.879 -13.010 1.00 90.38 99 LYS A C 1
ATOM 803 O O . LYS A 1 99 ? 0.625 -0.109 -12.080 1.00 90.38 99 LYS A O 1
ATOM 808 N N . ILE A 1 100 ? 1.115 -2.168 -12.839 1.00 91.75 100 ILE A N 1
ATOM 809 C CA . ILE A 1 100 ? 1.219 -2.843 -11.551 1.00 91.75 100 ILE A CA 1
ATOM 810 C C . ILE A 1 100 ? 2.334 -3.885 -11.591 1.00 91.75 100 ILE A C 1
ATOM 812 O O . ILE A 1 100 ? 2.440 -4.658 -12.550 1.00 91.75 100 ILE A O 1
ATOM 816 N N . TYR A 1 101 ? 3.125 -3.929 -10.527 1.00 91.38 101 TYR A N 1
ATOM 817 C CA . TYR A 1 101 ? 4.083 -4.991 -10.251 1.00 91.38 101 TYR A CA 1
ATOM 818 C C . TYR A 1 101 ? 3.918 -5.463 -8.812 1.00 91.38 101 TYR A C 1
ATOM 820 O O . TYR A 1 101 ? 3.783 -4.654 -7.896 1.00 91.38 101 TYR A O 1
ATOM 828 N N . LEU A 1 102 ? 3.943 -6.780 -8.628 1.00 92.81 102 LEU A N 1
ATOM 829 C CA . LEU A 1 102 ? 4.028 -7.402 -7.315 1.00 92.81 102 LEU A CA 1
ATOM 830 C C . LEU A 1 102 ? 5.496 -7.430 -6.876 1.00 92.81 102 LEU A C 1
ATOM 832 O O . LEU A 1 102 ? 6.364 -7.814 -7.662 1.00 92.81 102 LEU A O 1
ATOM 836 N N . ILE A 1 103 ? 5.762 -7.012 -5.640 1.00 90.25 103 ILE A N 1
ATOM 837 C CA . ILE A 1 103 ? 7.100 -6.983 -5.047 1.00 90.25 103 ILE A CA 1
ATOM 838 C C . ILE A 1 103 ? 7.176 -8.084 -3.991 1.00 90.25 103 ILE A C 1
ATOM 840 O O . ILE A 1 103 ? 6.474 -8.044 -2.982 1.00 90.25 103 ILE A O 1
ATOM 844 N N . GLU A 1 104 ? 8.043 -9.068 -4.220 1.00 89.12 104 GLU A N 1
ATOM 845 C CA . GLU A 1 104 ? 8.119 -10.285 -3.404 1.00 89.12 104 GLU A CA 1
ATOM 846 C C . GLU A 1 104 ? 9.540 -10.563 -2.902 1.00 89.12 104 GLU A C 1
ATOM 848 O O . GLU A 1 104 ? 10.527 -9.977 -3.362 1.00 89.12 104 GLU A O 1
ATOM 853 N N . SER A 1 105 ? 9.649 -11.529 -1.984 1.00 88.62 105 SER A N 1
ATOM 854 C CA . SER A 1 105 ? 10.926 -12.073 -1.501 1.00 88.62 105 SER A CA 1
ATOM 855 C C . SER A 1 105 ? 11.863 -10.975 -0.958 1.00 88.62 105 SER A C 1
ATOM 857 O O . SER A 1 105 ? 11.410 -10.013 -0.340 1.00 88.62 105 SER A O 1
ATOM 859 N N . LYS A 1 106 ? 13.172 -11.074 -1.229 1.00 86.94 106 LYS A N 1
ATOM 860 C CA . LYS A 1 106 ? 14.200 -10.113 -0.791 1.00 86.94 106 LYS A CA 1
ATOM 861 C C . LYS A 1 106 ? 13.884 -8.647 -1.122 1.00 86.94 106 LYS A C 1
ATOM 863 O O . LYS A 1 106 ? 14.315 -7.749 -0.412 1.00 86.94 106 LYS A O 1
ATOM 868 N N . TYR A 1 107 ? 13.155 -8.384 -2.206 1.00 86.62 107 TYR A N 1
ATOM 869 C CA . TYR A 1 107 ? 12.827 -7.022 -2.627 1.00 86.62 107 TYR A CA 1
ATOM 870 C C . TYR A 1 107 ? 11.755 -6.407 -1.730 1.00 86.62 107 TYR A C 1
ATOM 872 O O . TYR A 1 107 ? 11.854 -5.240 -1.355 1.00 86.62 107 TYR A O 1
ATOM 880 N N . ARG A 1 108 ? 10.788 -7.224 -1.303 1.00 90.62 108 ARG A N 1
ATOM 881 C CA . ARG A 1 108 ? 9.794 -6.839 -0.301 1.00 90.62 108 ARG A CA 1
ATOM 882 C C . ARG A 1 108 ? 10.473 -6.467 1.020 1.00 90.62 108 ARG A C 1
ATOM 884 O O . ARG A 1 108 ? 10.197 -5.400 1.558 1.00 90.62 108 ARG A O 1
ATOM 891 N N . GLU A 1 109 ? 11.404 -7.296 1.491 1.00 89.56 109 GLU A N 1
ATOM 892 C CA . GLU A 1 109 ? 12.170 -7.049 2.725 1.00 89.56 109 GLU A CA 1
ATOM 893 C C . GLU A 1 109 ? 12.972 -5.740 2.652 1.00 89.56 109 GLU A C 1
ATOM 895 O O . GLU A 1 109 ? 12.909 -4.913 3.563 1.00 89.56 109 GLU A O 1
ATOM 900 N N . ILE A 1 110 ? 13.680 -5.507 1.538 1.00 86.69 110 ILE A N 1
ATOM 901 C CA . ILE A 1 110 ? 14.445 -4.271 1.306 1.00 86.69 110 ILE A CA 1
ATOM 902 C C . ILE A 1 110 ? 13.530 -3.044 1.333 1.00 86.69 110 ILE A C 1
ATOM 904 O O . ILE A 1 110 ? 13.886 -2.029 1.933 1.00 86.69 110 ILE A O 1
ATOM 908 N N . LEU A 1 111 ? 12.368 -3.119 0.681 1.00 88.44 111 LEU A N 1
ATOM 909 C CA . LEU A 1 111 ? 11.413 -2.016 0.624 1.00 88.44 111 LEU A CA 1
ATOM 910 C C . LEU A 1 111 ? 10.874 -1.676 2.017 1.00 88.44 111 LEU A C 1
ATOM 912 O O . LEU A 1 111 ? 10.884 -0.507 2.401 1.00 88.44 111 LEU A O 1
ATOM 916 N N . ILE A 1 112 ? 10.448 -2.684 2.780 1.00 91.38 112 ILE A N 1
ATOM 917 C CA . ILE A 1 112 ? 9.914 -2.510 4.139 1.00 91.38 112 ILE A CA 1
ATOM 918 C C . ILE A 1 112 ? 10.971 -1.878 5.047 1.00 91.38 112 ILE A C 1
ATOM 920 O O . ILE A 1 112 ? 10.701 -0.865 5.694 1.00 91.38 112 ILE A O 1
ATOM 924 N N . ALA A 1 113 ? 12.205 -2.388 5.008 1.00 89.50 113 ALA A N 1
ATOM 925 C CA . ALA A 1 113 ? 13.312 -1.829 5.776 1.00 89.50 113 ALA A CA 1
ATOM 926 C C . ALA A 1 113 ? 13.631 -0.379 5.371 1.00 89.50 113 ALA A C 1
ATOM 928 O O . ALA A 1 113 ? 13.851 0.473 6.232 1.00 89.50 113 ALA A O 1
ATOM 929 N N . LYS A 1 114 ? 13.613 -0.064 4.067 1.00 86.50 114 LYS A N 1
ATOM 930 C CA . LYS A 1 114 ? 13.812 1.306 3.563 1.00 86.50 114 LYS A CA 1
ATOM 931 C C . LYS A 1 114 ? 12.703 2.268 3.981 1.00 86.50 114 LYS A C 1
ATOM 933 O O . LYS A 1 114 ? 12.974 3.453 4.128 1.00 86.50 114 LYS A O 1
ATOM 938 N N . ALA A 1 115 ? 11.482 1.784 4.186 1.00 88.56 115 ALA A N 1
ATOM 939 C CA . ALA A 1 115 ? 10.394 2.589 4.732 1.00 88.56 115 ALA A CA 1
ATOM 940 C C . ALA A 1 115 ? 10.527 2.830 6.251 1.00 88.56 115 ALA A C 1
ATOM 942 O O . ALA A 1 115 ? 9.694 3.531 6.825 1.00 88.56 115 ALA A O 1
ATOM 943 N N . GLY A 1 116 ? 11.549 2.261 6.905 1.00 90.44 116 GLY A N 1
ATOM 944 C CA . GLY A 1 116 ? 11.710 2.300 8.360 1.00 90.44 116 GLY A CA 1
ATOM 945 C C . GLY A 1 116 ? 10.727 1.386 9.097 1.00 90.44 116 GLY A C 1
ATOM 946 O O . GLY A 1 116 ? 10.482 1.590 10.285 1.00 90.44 116 GLY A O 1
ATOM 947 N N . LEU A 1 117 ? 10.152 0.408 8.392 1.00 92.69 117 LEU A N 1
ATOM 948 C CA . LEU A 1 117 ? 9.158 -0.531 8.903 1.00 92.69 117 LEU A CA 1
ATOM 949 C C . LEU A 1 117 ? 9.785 -1.909 9.157 1.00 92.69 117 LEU A C 1
ATOM 951 O O . LEU A 1 117 ? 10.885 -2.220 8.696 1.00 92.69 117 LEU A O 1
ATOM 955 N N . SER A 1 118 ? 9.060 -2.745 9.891 1.00 93.50 118 SER A N 1
ATOM 956 C CA . SER A 1 118 ? 9.382 -4.147 10.162 1.00 93.50 118 SER A CA 1
ATOM 957 C C . SER A 1 118 ? 8.232 -5.048 9.717 1.00 93.50 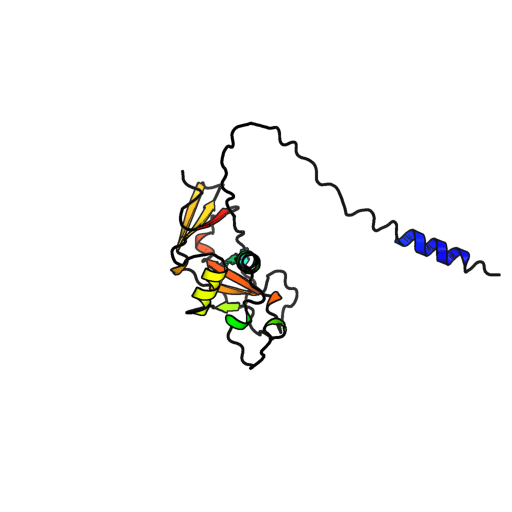118 SER A C 1
ATOM 959 O O . SER A 1 118 ? 7.073 -4.660 9.812 1.00 93.50 118 SER A O 1
ATOM 961 N N . ASP A 1 119 ? 8.519 -6.291 9.326 1.00 90.69 119 ASP A N 1
ATOM 962 C CA . ASP A 1 119 ? 7.472 -7.293 9.053 1.00 90.69 119 ASP A CA 1
ATOM 963 C C . ASP A 1 119 ? 6.589 -7.593 10.273 1.00 90.69 119 ASP A C 1
ATOM 965 O O . ASP A 1 119 ? 5.446 -8.018 10.129 1.00 90.69 119 ASP A O 1
ATOM 969 N N . SER A 1 120 ? 7.109 -7.325 11.474 1.00 95.25 120 SER A N 1
ATOM 970 C CA . SER A 1 120 ? 6.369 -7.414 12.735 1.00 95.25 120 SER A CA 1
ATOM 971 C C . SER A 1 120 ? 5.444 -6.223 13.010 1.00 95.25 120 SER A C 1
ATOM 973 O O . SER A 1 120 ? 4.812 -6.194 14.063 1.00 95.25 120 SER A O 1
ATOM 975 N N . ASP A 1 121 ? 5.483 -5.175 12.185 1.00 96.75 121 ASP A N 1
ATOM 976 C CA . ASP A 1 121 ? 4.593 -4.029 12.349 1.00 96.75 121 ASP A CA 1
ATOM 977 C C . ASP A 1 121 ? 3.199 -4.358 11.802 1.00 96.75 121 ASP A C 1
ATOM 979 O O . ASP A 1 121 ? 3.007 -5.248 10.970 1.00 96.75 121 ASP A O 1
ATOM 983 N N . THR A 1 122 ? 2.218 -3.593 12.262 1.00 97.81 122 THR A N 1
ATOM 984 C CA . THR A 1 122 ? 0.814 -3.767 11.910 1.00 97.81 122 THR A CA 1
ATOM 985 C C . THR A 1 122 ? 0.279 -2.465 11.325 1.00 97.81 122 THR A C 1
ATOM 987 O O . THR A 1 122 ? 0.565 -1.366 11.811 1.00 97.81 122 THR A O 1
ATOM 990 N N . VAL A 1 123 ? -0.526 -2.589 10.276 1.00 97.50 123 VAL A N 1
ATOM 991 C CA . VAL A 1 123 ? -1.363 -1.516 9.748 1.00 97.50 123 VAL A CA 1
ATOM 992 C C . VAL A 1 123 ? -2.646 -1.468 10.569 1.00 97.50 123 VAL A C 1
ATOM 994 O O . VAL A 1 123 ? -3.434 -2.411 10.547 1.00 97.50 123 VAL A O 1
ATOM 997 N N . PHE A 1 124 ? -2.875 -0.356 11.257 1.00 96.88 124 PHE A N 1
ATOM 998 C CA . PHE A 1 124 ? -4.106 -0.063 11.979 1.00 96.88 124 PHE A CA 1
ATOM 999 C C . PHE A 1 124 ? -4.947 0.917 11.169 1.00 96.88 124 PHE A C 1
ATOM 1001 O O . PHE A 1 124 ? -4.480 2.003 10.826 1.00 96.88 124 PHE A O 1
ATOM 1008 N N . ILE A 1 125 ? -6.193 0.543 10.891 1.00 96.19 125 ILE A N 1
ATOM 1009 C CA . ILE A 1 125 ? -7.165 1.375 10.185 1.00 96.19 125 ILE A CA 1
ATOM 1010 C C . ILE A 1 125 ? -8.319 1.652 11.133 1.00 96.19 125 ILE A C 1
ATOM 1012 O O . ILE A 1 125 ? -9.040 0.734 11.526 1.00 96.19 125 ILE A O 1
ATOM 1016 N N . TYR A 1 126 ? -8.489 2.915 11.497 1.00 94.38 126 TYR A N 1
ATOM 1017 C CA . TYR A 1 126 ? -9.535 3.368 12.397 1.00 94.38 126 TYR A CA 1
ATOM 1018 C C . TYR A 1 126 ? -10.599 4.155 11.647 1.00 94.38 126 TYR A C 1
ATOM 1020 O O . TYR A 1 126 ? -10.301 5.135 10.971 1.00 94.38 126 TYR A O 1
ATOM 1028 N N . ASP A 1 127 ? -11.850 3.749 11.818 1.00 91.62 127 ASP A N 1
ATOM 1029 C CA . ASP A 1 127 ? -13.002 4.528 11.399 1.00 91.62 127 ASP A CA 1
ATOM 1030 C C . ASP A 1 127 ? -13.463 5.431 12.545 1.00 91.62 127 ASP A C 1
ATOM 1032 O O . ASP A 1 127 ? -13.898 4.958 13.603 1.00 91.62 127 ASP A O 1
ATOM 1036 N N . ASN A 1 128 ? -13.411 6.741 12.328 1.00 83.12 128 ASN A N 1
ATOM 1037 C CA . ASN A 1 128 ? -13.822 7.695 13.347 1.00 83.12 128 ASN A CA 1
ATOM 1038 C C . ASN A 1 128 ? -15.352 7.809 13.499 1.00 83.12 128 ASN A C 1
ATOM 1040 O O . ASN A 1 128 ? -15.821 8.164 14.584 1.00 83.12 128 ASN A O 1
ATOM 1044 N N . VAL A 1 129 ? -16.124 7.514 12.454 1.00 86.00 129 VAL A N 1
ATOM 1045 C CA . VAL A 1 129 ? -17.592 7.596 12.424 1.00 86.00 129 VAL A CA 1
ATOM 1046 C C . VAL A 1 129 ? -18.209 6.404 13.154 1.00 86.00 129 VAL A C 1
ATOM 1048 O O . VAL A 1 129 ? -18.977 6.578 14.099 1.00 86.00 129 VAL A O 1
ATOM 1051 N N . PHE A 1 130 ? -17.830 5.191 12.763 1.00 87.12 130 PHE A N 1
ATOM 1052 C CA . PHE A 1 130 ? -18.353 3.934 13.299 1.00 87.12 130 PHE A CA 1
ATOM 1053 C C . PHE A 1 130 ? -17.541 3.387 14.477 1.00 87.12 130 PHE A C 1
ATOM 1055 O O . PHE A 1 130 ? -17.919 2.374 15.062 1.00 87.12 130 PHE A O 1
ATOM 1062 N N . LYS A 1 131 ? -16.443 4.059 14.857 1.00 87.94 131 LYS A N 1
ATOM 1063 C CA . LYS A 1 131 ? -15.587 3.704 16.004 1.00 87.94 131 LYS A CA 1
ATOM 1064 C C . LYS A 1 131 ? -15.039 2.276 15.937 1.00 87.94 131 LYS A C 1
ATOM 1066 O O . LYS A 1 131 ? -14.802 1.650 16.968 1.00 87.94 131 LYS A O 1
ATOM 1071 N N . GLN A 1 132 ? -14.814 1.773 14.729 1.00 90.75 132 GLN A N 1
ATOM 1072 C CA . GLN A 1 132 ? -14.291 0.432 14.482 1.00 90.75 132 GLN A CA 1
ATOM 1073 C C . GLN A 1 132 ? -12.818 0.483 14.074 1.00 90.75 132 GLN A C 1
ATOM 1075 O O . GLN A 1 132 ? -12.363 1.450 13.463 1.00 90.75 132 GLN A O 1
ATOM 1080 N N . ILE A 1 133 ? -12.075 -0.570 14.414 1.00 93.50 133 ILE A N 1
ATOM 1081 C CA . ILE A 1 133 ? -10.658 -0.719 14.072 1.00 93.50 133 ILE A CA 1
ATOM 1082 C C . ILE A 1 133 ? -10.472 -2.037 13.334 1.00 93.50 133 ILE A C 1
ATOM 1084 O O . ILE A 1 133 ? -10.982 -3.071 13.766 1.00 93.50 133 ILE A O 1
ATOM 1088 N N . LEU A 1 134 ? -9.705 -1.995 12.250 1.00 95.69 134 LEU A N 1
ATOM 1089 C CA . LEU A 1 134 ? -9.128 -3.173 11.620 1.00 95.69 134 LEU A CA 1
ATOM 1090 C C . LEU A 1 134 ? -7.609 -3.132 11.722 1.00 95.69 134 LEU A C 1
ATOM 1092 O O . LEU A 1 134 ? -7.000 -2.062 11.702 1.00 95.69 134 LEU A O 1
ATOM 1096 N N . SER A 1 135 ? -7.024 -4.320 11.797 1.00 96.75 135 SER A N 1
ATOM 1097 C CA . SER A 1 135 ? -5.585 -4.517 11.883 1.00 96.75 135 SER A CA 1
ATOM 1098 C C . SER A 1 135 ? -5.143 -5.518 10.826 1.00 96.75 135 SER A C 1
ATOM 1100 O O . SER A 1 135 ? -5.821 -6.525 10.607 1.00 96.75 135 SER A O 1
ATOM 1102 N N . PHE A 1 136 ? -4.009 -5.244 10.193 1.00 97.75 136 PHE A N 1
ATOM 1103 C CA . PHE A 1 136 ? -3.383 -6.128 9.218 1.00 97.75 136 PHE A CA 1
ATOM 1104 C C . PHE A 1 136 ? -1.889 -6.200 9.490 1.00 97.75 136 PHE A C 1
ATOM 1106 O O . PHE A 1 136 ? -1.219 -5.168 9.487 1.00 97.75 136 PHE A O 1
ATOM 1113 N N . ASP A 1 137 ? -1.364 -7.397 9.715 1.00 97.62 137 ASP A N 1
ATOM 1114 C CA . ASP A 1 137 ? 0.072 -7.567 9.898 1.00 97.62 137 ASP A CA 1
ATOM 1115 C C . ASP A 1 137 ? 0.786 -7.345 8.565 1.00 97.62 137 ASP A C 1
ATOM 1117 O O . ASP A 1 137 ? 0.346 -7.845 7.526 1.00 97.62 137 ASP A O 1
ATOM 1121 N N . ILE A 1 138 ? 1.883 -6.581 8.576 1.00 96.69 138 ILE A N 1
ATOM 1122 C CA . ILE A 1 138 ? 2.607 -6.236 7.345 1.00 96.69 138 ILE A CA 1
ATOM 1123 C C . ILE A 1 138 ? 3.057 -7.494 6.603 1.00 96.69 138 ILE A C 1
ATOM 1125 O O . ILE A 1 138 ? 2.972 -7.532 5.373 1.00 96.69 138 ILE A O 1
ATOM 1129 N N . GLN A 1 139 ? 3.494 -8.528 7.329 1.00 95.56 139 GLN A N 1
ATOM 1130 C CA . GLN A 1 139 ? 3.906 -9.818 6.764 1.00 95.56 139 GLN A CA 1
ATOM 1131 C C . GLN A 1 139 ? 2.844 -10.469 5.856 1.00 95.56 139 GLN A C 1
ATOM 1133 O O . GLN A 1 139 ? 3.207 -11.152 4.901 1.00 95.56 139 GLN A O 1
ATOM 1138 N N . ASP A 1 140 ? 1.556 -10.208 6.103 1.00 96.00 140 ASP A N 1
ATOM 1139 C CA . ASP A 1 140 ? 0.438 -10.800 5.359 1.00 96.00 140 ASP A CA 1
ATOM 1140 C C . ASP A 1 140 ? -0.050 -9.912 4.202 1.00 96.00 140 ASP A C 1
ATOM 1142 O O . ASP A 1 140 ? -0.903 -10.321 3.407 1.00 96.00 140 ASP A O 1
ATOM 1146 N N . LEU A 1 141 ? 0.465 -8.683 4.098 1.00 97.06 141 LEU A N 1
ATOM 1147 C CA . LEU A 1 141 ? 0.094 -7.738 3.051 1.00 97.06 141 LEU A CA 1
ATOM 1148 C C . LEU A 1 141 ? 0.991 -7.890 1.821 1.00 97.06 141 LEU A C 1
ATOM 1150 O O . LEU A 1 141 ? 2.224 -7.940 1.902 1.00 97.06 141 LEU A O 1
ATOM 1154 N N . GLN A 1 142 ? 0.352 -7.889 0.651 1.00 96.12 142 GLN A N 1
ATOM 1155 C CA . GLN A 1 142 ? 1.063 -7.775 -0.616 1.00 96.12 142 GLN A CA 1
ATOM 1156 C C . GLN A 1 142 ? 1.632 -6.366 -0.760 1.00 96.12 142 GLN A C 1
ATOM 1158 O O . GLN A 1 142 ? 0.956 -5.375 -0.474 1.00 96.12 142 GLN A O 1
ATOM 1163 N N . VAL A 1 143 ? 2.871 -6.288 -1.241 1.00 94.56 143 VAL A N 1
ATOM 1164 C CA . VAL A 1 143 ? 3.522 -5.026 -1.585 1.00 94.56 143 VAL A CA 1
ATOM 1165 C C . VAL A 1 143 ? 3.480 -4.862 -3.094 1.00 94.56 143 VAL A C 1
ATOM 1167 O O . VAL A 1 143 ? 3.893 -5.754 -3.837 1.00 94.56 143 VAL A O 1
ATOM 1170 N N . LEU A 1 144 ? 2.977 -3.719 -3.545 1.00 94.38 144 LEU A N 1
ATOM 1171 C CA . LEU A 1 144 ? 2.841 -3.403 -4.958 1.00 94.38 144 LEU A CA 1
ATOM 1172 C C . LEU A 1 144 ? 3.598 -2.126 -5.312 1.00 94.38 144 LEU A C 1
ATOM 1174 O O . LEU A 1 144 ? 3.656 -1.181 -4.524 1.00 94.38 144 LEU A O 1
ATOM 1178 N N . ALA A 1 145 ? 4.086 -2.088 -6.548 1.00 92.50 145 ALA A N 1
ATOM 1179 C CA . ALA A 1 145 ? 4.295 -0.854 -7.287 1.00 92.50 145 ALA A CA 1
ATOM 1180 C C . ALA A 1 145 ? 3.087 -0.631 -8.197 1.00 92.50 145 ALA A C 1
ATOM 1182 O O . ALA A 1 145 ? 2.793 -1.489 -9.030 1.00 92.50 145 ALA A O 1
ATOM 1183 N N . ILE A 1 146 ? 2.405 0.503 -8.065 1.00 92.56 146 ILE A N 1
ATOM 1184 C CA . ILE A 1 146 ? 1.291 0.891 -8.938 1.00 92.56 146 ILE A CA 1
ATOM 1185 C C . ILE A 1 146 ? 1.579 2.241 -9.572 1.00 92.56 146 ILE A C 1
ATOM 1187 O O . ILE A 1 146 ? 2.238 3.066 -8.954 1.00 92.56 146 ILE A O 1
ATOM 1191 N N . ILE A 1 147 ? 1.081 2.493 -10.776 1.00 91.06 147 ILE A N 1
ATOM 1192 C CA . ILE A 1 147 ? 1.159 3.837 -11.354 1.00 91.06 147 ILE A CA 1
ATOM 1193 C C . ILE A 1 147 ? 0.411 4.827 -10.454 1.00 91.06 147 ILE A C 1
ATOM 1195 O O . ILE A 1 147 ? -0.579 4.500 -9.802 1.00 91.06 147 ILE A O 1
ATOM 1199 N N . ASN A 1 148 ? 0.904 6.050 -10.355 1.00 88.62 148 ASN A N 1
ATOM 1200 C CA . ASN A 1 148 ? 0.201 7.100 -9.649 1.00 88.62 148 ASN A CA 1
ATOM 1201 C C . ASN A 1 148 ? -1.145 7.336 -10.361 1.00 88.62 148 ASN A C 1
ATOM 1203 O O . ASN A 1 148 ? -1.137 7.563 -11.571 1.00 88.62 148 ASN A O 1
ATOM 1207 N N . PRO A 1 149 ? -2.295 7.304 -9.662 1.00 83.44 149 PRO A N 1
ATOM 1208 C CA . PRO A 1 149 ? -3.601 7.554 -10.281 1.00 83.44 149 PRO A CA 1
ATOM 1209 C C . PRO A 1 149 ? -3.687 8.913 -10.992 1.00 83.44 149 PRO A C 1
ATOM 1211 O O . PRO A 1 149 ? -4.497 9.076 -11.896 1.00 83.44 149 PRO A O 1
ATOM 1214 N N . ASN A 1 150 ? -2.841 9.873 -10.607 1.00 81.50 150 ASN A N 1
ATOM 1215 C CA . ASN A 1 150 ? -2.764 11.191 -11.234 1.00 81.50 150 ASN A CA 1
ATOM 1216 C C . ASN A 1 150 ? -1.848 11.236 -12.468 1.00 81.50 150 ASN A C 1
ATOM 1218 O O . ASN A 1 150 ? -1.666 12.308 -13.045 1.00 81.50 150 ASN A O 1
ATOM 1222 N N . ASN A 1 151 ? -1.237 10.117 -12.864 1.00 77.88 151 ASN A N 1
ATOM 1223 C CA . ASN A 1 151 ? -0.455 10.072 -14.090 1.00 77.88 151 ASN A CA 1
ATOM 1224 C C . ASN A 1 151 ? -1.394 10.128 -15.305 1.00 77.88 151 ASN A C 1
ATOM 1226 O O . ASN A 1 151 ? -2.345 9.356 -15.408 1.00 77.88 151 ASN A O 1
ATOM 1230 N N . SER A 1 152 ? -1.132 11.066 -16.214 1.00 60.94 152 SER A N 1
ATOM 1231 C CA . SER A 1 152 ? -1.977 11.348 -17.376 1.00 60.94 152 SER A CA 1
ATOM 1232 C C . SER A 1 152 ? -1.753 10.391 -18.548 1.00 60.94 152 SER A C 1
ATOM 1234 O O . SER A 1 152 ? -2.533 10.412 -19.501 1.00 60.94 152 SER A O 1
ATOM 1236 N N . THR A 1 153 ? -0.710 9.556 -18.514 1.00 69.94 153 THR A N 1
ATOM 1237 C CA . THR A 1 153 ? -0.421 8.603 -19.589 1.00 69.94 153 THR A CA 1
ATOM 1238 C C . THR A 1 153 ? -1.234 7.318 -19.418 1.00 69.94 153 THR A C 1
ATOM 1240 O O . THR A 1 153 ? -1.005 6.491 -18.534 1.00 69.94 153 THR A O 1
ATOM 1243 N N . GLU A 1 154 ? -2.226 7.126 -20.292 1.00 69.19 154 GLU A N 1
ATOM 1244 C CA . GLU A 1 154 ? -3.026 5.895 -20.300 1.00 69.19 154 GLU A CA 1
ATOM 1245 C C . GLU A 1 154 ? -2.214 4.671 -20.749 1.00 69.19 154 GLU A C 1
ATOM 1247 O O . GLU A 1 154 ? -2.504 3.548 -20.317 1.00 69.19 154 GLU A O 1
ATOM 1252 N N . GLU A 1 155 ? -1.176 4.887 -21.557 1.00 77.50 155 GLU A N 1
ATOM 1253 C CA . GLU A 1 155 ? -0.301 3.867 -22.126 1.00 77.50 155 GLU A CA 1
ATOM 1254 C C . GLU A 1 155 ? 1.167 4.261 -21.910 1.00 77.50 155 GLU A C 1
ATOM 1256 O O . GLU A 1 155 ? 1.509 5.442 -21.934 1.00 77.50 155 GLU A O 1
ATOM 1261 N N . GLY A 1 156 ? 2.017 3.266 -21.634 1.00 77.25 156 GLY A N 1
ATOM 1262 C CA . GLY A 1 156 ? 3.436 3.475 -21.344 1.00 77.25 156 GLY A CA 1
ATOM 1263 C C . GLY A 1 156 ? 4.261 3.934 -22.561 1.00 77.25 156 GLY A C 1
ATOM 1264 O O . GLY A 1 156 ? 3.715 4.133 -23.648 1.00 77.25 156 GLY A O 1
ATOM 1265 N N . PRO A 1 157 ? 5.594 4.040 -22.416 1.00 82.06 157 PRO A N 1
ATOM 1266 C CA . PRO A 1 157 ? 6.385 3.555 -21.284 1.00 82.06 157 PRO A CA 1
ATOM 1267 C C . PRO A 1 157 ? 6.214 4.401 -20.017 1.00 82.06 157 PRO A C 1
ATOM 1269 O O . PRO A 1 157 ? 5.955 5.598 -20.085 1.00 82.06 157 PRO A O 1
ATOM 1272 N N . PHE A 1 158 ? 6.347 3.750 -18.863 1.00 85.31 158 PHE A N 1
ATOM 1273 C CA . PHE A 1 158 ? 6.346 4.389 -17.547 1.00 85.31 158 PHE A CA 1
ATOM 1274 C C . PHE A 1 158 ? 7.760 4.425 -16.978 1.00 85.31 158 PHE A C 1
ATOM 1276 O O . PHE A 1 158 ? 8.572 3.549 -17.272 1.00 85.31 158 PHE A O 1
ATOM 1283 N N . TYR A 1 159 ? 8.028 5.384 -16.106 1.00 83.31 159 TYR A N 1
ATOM 1284 C CA . TYR A 1 159 ? 9.307 5.552 -15.425 1.00 83.31 159 TYR A CA 1
ATOM 1285 C C . TYR A 1 159 ? 9.143 5.376 -13.922 1.00 83.31 159 TYR A C 1
ATOM 1287 O O . TYR A 1 159 ? 8.038 5.405 -13.394 1.00 83.31 159 TYR A O 1
ATOM 1295 N N . GLU A 1 160 ? 10.248 5.203 -13.201 1.00 81.56 160 GLU A N 1
ATOM 1296 C CA . GLU A 1 160 ? 10.219 5.002 -11.747 1.00 81.56 160 GLU A CA 1
ATOM 1297 C C . GLU A 1 160 ? 9.393 6.069 -11.003 1.00 81.56 160 GLU A C 1
ATOM 1299 O O . GLU A 1 160 ? 8.616 5.731 -10.110 1.00 81.56 160 GLU A O 1
ATOM 1304 N N . SER A 1 161 ? 9.525 7.339 -11.397 1.00 82.94 161 SER A N 1
ATOM 1305 C CA . SER A 1 161 ? 8.799 8.465 -10.795 1.00 82.94 161 SER A CA 1
ATOM 1306 C C . SER A 1 161 ? 7.282 8.377 -10.945 1.00 82.94 161 SER A C 1
ATOM 1308 O O . SER A 1 161 ? 6.553 9.049 -10.217 1.00 82.94 161 SER A O 1
ATOM 1310 N N . ASP A 1 162 ? 6.808 7.558 -11.881 1.00 87.44 162 ASP A N 1
ATOM 1311 C CA . ASP A 1 162 ? 5.390 7.373 -12.145 1.00 87.44 162 ASP A CA 1
ATOM 1312 C C . ASP A 1 162 ? 4.733 6.420 -11.153 1.00 87.44 162 ASP A C 1
ATOM 1314 O O . ASP A 1 162 ? 3.507 6.336 -11.134 1.00 87.44 162 ASP A O 1
ATOM 1318 N N . TYR A 1 163 ? 5.510 5.696 -10.342 1.00 88.81 163 TYR A N 1
ATOM 1319 C CA . TYR A 1 163 ? 4.989 4.667 -9.453 1.00 88.81 163 TYR A CA 1
ATOM 1320 C C . TYR A 1 163 ? 4.876 5.116 -7.996 1.00 88.81 163 TYR A C 1
ATOM 1322 O O . TYR A 1 163 ? 5.723 5.810 -7.435 1.00 88.81 163 TYR A O 1
ATOM 1330 N N . LEU A 1 164 ? 3.842 4.599 -7.343 1.00 91.00 164 LEU A N 1
ATOM 1331 C CA . LEU A 1 164 ? 3.689 4.547 -5.902 1.00 91.00 164 LEU A CA 1
ATOM 1332 C C . LEU A 1 164 ? 3.994 3.132 -5.403 1.00 91.00 164 LEU A C 1
ATOM 1334 O O . LEU A 1 164 ? 3.567 2.143 -5.996 1.00 91.00 164 LEU A O 1
ATOM 1338 N N . LEU A 1 165 ? 4.708 3.050 -4.286 1.00 92.12 165 LEU A N 1
ATOM 1339 C CA . LEU A 1 165 ? 5.014 1.830 -3.551 1.00 92.12 165 LEU A CA 1
ATOM 1340 C C . LEU A 1 165 ? 4.130 1.758 -2.315 1.00 92.12 165 LEU A C 1
ATOM 1342 O O . LEU A 1 165 ? 3.980 2.760 -1.617 1.00 92.12 165 LEU A O 1
ATOM 1346 N N . GLY A 1 166 ? 3.559 0.594 -2.026 1.00 94.88 166 GLY A N 1
ATOM 1347 C CA . GLY A 1 166 ? 2.604 0.488 -0.929 1.00 94.88 166 GLY A CA 1
ATOM 1348 C C . GLY A 1 166 ? 2.013 -0.891 -0.722 1.00 94.88 166 GLY A C 1
ATOM 1349 O O . GLY A 1 166 ? 2.324 -1.841 -1.442 1.00 94.88 166 GLY A O 1
ATOM 1350 N N . PHE A 1 167 ? 1.150 -0.973 0.284 1.00 97.44 167 PHE A N 1
ATOM 1351 C CA . PHE A 1 167 ? 0.455 -2.197 0.662 1.00 97.44 167 PHE A CA 1
ATOM 1352 C C . PHE A 1 167 ? -0.917 -2.282 -0.002 1.00 97.44 167 PHE A C 1
ATOM 1354 O O . PHE A 1 167 ? -1.678 -1.312 0.015 1.00 97.44 167 PHE A O 1
ATOM 1361 N N . GLU A 1 168 ? -1.247 -3.454 -0.540 1.00 97.56 168 GLU A N 1
ATOM 1362 C CA . GLU A 1 168 ? -2.594 -3.777 -1.005 1.00 97.56 168 GLU A CA 1
ATOM 1363 C C . GLU A 1 168 ? -3.456 -4.319 0.140 1.00 97.56 168 GLU A C 1
ATOM 1365 O O . GLU A 1 168 ? -3.068 -5.246 0.851 1.00 97.56 168 GLU A O 1
ATOM 1370 N N . ILE A 1 169 ? -4.677 -3.800 0.253 1.00 97.19 169 ILE A N 1
ATOM 1371 C CA . ILE A 1 169 ? -5.734 -4.311 1.122 1.00 97.19 169 ILE A CA 1
ATOM 1372 C C . ILE A 1 169 ? -6.981 -4.568 0.279 1.00 97.19 169 ILE A C 1
ATOM 1374 O O . ILE A 1 169 ? -7.387 -3.743 -0.537 1.00 97.19 169 ILE A O 1
ATOM 1378 N N . ASN A 1 170 ? -7.646 -5.701 0.507 1.00 94.69 170 ASN A N 1
ATOM 1379 C CA . ASN A 1 170 ? -8.936 -5.971 -0.124 1.00 94.69 170 ASN A CA 1
ATOM 1380 C C . ASN A 1 170 ? -9.965 -4.895 0.283 1.00 94.69 170 ASN A C 1
ATOM 1382 O O . ASN A 1 170 ? -10.324 -4.792 1.459 1.00 94.69 170 ASN A O 1
ATOM 1386 N N . ALA A 1 171 ? -10.462 -4.137 -0.699 1.00 93.31 171 ALA A N 1
ATOM 1387 C CA . ALA A 1 171 ? -11.392 -3.031 -0.484 1.00 93.31 171 ALA A CA 1
ATOM 1388 C C . ALA A 1 171 ? -12.709 -3.464 0.182 1.00 93.31 171 ALA A C 1
ATOM 1390 O O . ALA A 1 171 ? -13.292 -2.682 0.931 1.00 93.31 171 ALA A O 1
ATOM 1391 N N . ASP A 1 172 ? -13.154 -4.710 -0.005 1.00 93.12 172 ASP A N 1
ATOM 1392 C CA . ASP A 1 172 ? -14.388 -5.216 0.608 1.00 93.12 172 ASP A CA 1
ATOM 1393 C C . ASP A 1 172 ? -14.306 -5.260 2.138 1.00 93.12 172 ASP A C 1
ATOM 1395 O O . ASP A 1 172 ? -15.325 -5.117 2.819 1.00 93.12 172 ASP A O 1
ATOM 1399 N N . LYS A 1 173 ? -13.094 -5.401 2.696 1.00 92.38 173 LYS A N 1
ATOM 1400 C CA . LYS A 1 173 ? -12.869 -5.322 4.148 1.00 92.38 173 LYS A CA 1
ATOM 1401 C C . LYS A 1 173 ? -13.122 -3.914 4.691 1.00 92.38 173 LYS A C 1
ATOM 1403 O O . LYS A 1 173 ? -13.407 -3.762 5.874 1.00 92.38 173 LYS A O 1
ATOM 1408 N N . LEU A 1 174 ? -13.051 -2.903 3.825 1.00 91.62 174 LEU A N 1
ATOM 1409 C CA . LEU A 1 174 ? -13.194 -1.488 4.154 1.00 91.62 174 LEU A CA 1
ATOM 1410 C C . LEU A 1 174 ? -14.489 -0.870 3.612 1.00 91.62 174 LEU A C 1
ATOM 1412 O O . LEU A 1 174 ? -14.678 0.334 3.714 1.00 91.62 174 LEU A O 1
ATOM 1416 N N . LYS A 1 175 ? -15.423 -1.670 3.083 1.00 87.12 175 LYS A N 1
ATOM 1417 C CA . LYS A 1 175 ? -16.649 -1.169 2.429 1.00 87.12 175 LYS A CA 1
ATOM 1418 C C . LYS A 1 175 ? -17.531 -0.258 3.296 1.00 87.12 175 LYS A C 1
ATOM 1420 O O . LYS A 1 175 ? -18.280 0.547 2.760 1.00 87.12 175 LYS A O 1
ATOM 1425 N N . ASN A 1 176 ? -17.458 -0.413 4.619 1.00 86.75 176 ASN A N 1
ATOM 1426 C CA . ASN A 1 176 ? -18.225 0.377 5.583 1.00 86.75 176 ASN A CA 1
ATOM 1427 C C . ASN A 1 176 ? -17.383 1.488 6.230 1.00 86.75 176 ASN A C 1
ATOM 1429 O O . ASN A 1 176 ? -17.867 2.129 7.156 1.00 86.75 176 ASN A O 1
ATOM 1433 N N . PHE A 1 177 ? -16.129 1.676 5.801 1.00 88.94 177 PHE A N 1
ATOM 1434 C CA . PHE A 1 177 ? -15.264 2.697 6.373 1.00 88.94 177 PHE A CA 1
ATOM 1435 C C . PHE A 1 177 ? -15.551 4.069 5.759 1.00 88.94 177 PHE A C 1
ATOM 1437 O O . PHE A 1 177 ? -15.627 4.206 4.539 1.00 88.94 177 PHE A O 1
ATOM 1444 N N . THR A 1 178 ? -15.669 5.089 6.604 1.00 84.62 178 THR A N 1
ATOM 1445 C CA . THR A 1 178 ? -15.831 6.494 6.217 1.00 84.62 178 THR A CA 1
ATOM 1446 C C . THR A 1 178 ? -14.678 7.300 6.804 1.00 84.62 178 THR A C 1
ATOM 1448 O O . THR A 1 178 ? -14.502 7.323 8.018 1.00 84.62 178 THR A O 1
ATOM 1451 N N . GLU A 1 179 ? -13.883 7.936 5.939 1.00 84.56 179 GLU A N 1
ATOM 1452 C CA . GLU A 1 179 ? -12.710 8.743 6.328 1.00 84.56 179 GLU A CA 1
ATOM 1453 C C . GLU A 1 179 ? -11.746 8.010 7.291 1.00 84.56 179 GLU A C 1
ATOM 1455 O O . GLU A 1 179 ? -11.480 8.477 8.403 1.00 84.56 179 GLU A O 1
ATOM 1460 N N . PRO A 1 180 ? -11.231 6.829 6.897 1.00 91.69 180 PRO A N 1
ATOM 1461 C CA . PRO A 1 180 ? -10.348 6.044 7.750 1.00 91.69 180 PRO A CA 1
ATOM 1462 C C . PRO A 1 180 ? -9.038 6.775 8.064 1.00 91.69 180 PRO A C 1
ATOM 1464 O O . PRO A 1 180 ? -8.366 7.288 7.170 1.00 91.69 180 PRO A O 1
ATOM 1467 N N . LEU A 1 181 ? -8.620 6.722 9.329 1.00 93.50 181 LEU A N 1
ATOM 1468 C CA . LEU A 1 181 ? -7.265 7.066 9.745 1.00 93.50 181 LEU A CA 1
ATOM 1469 C C . LEU A 1 181 ? -6.392 5.818 9.690 1.00 93.50 181 LEU A C 1
ATOM 1471 O O . LEU A 1 181 ? -6.742 4.790 10.272 1.00 93.50 181 LEU A O 1
ATOM 1475 N N . VAL A 1 182 ? -5.243 5.914 9.029 1.00 95.69 182 VAL A N 1
ATOM 1476 C CA . VAL A 1 182 ? -4.299 4.800 8.919 1.00 95.69 182 VAL A CA 1
ATOM 1477 C C . VAL A 1 182 ? -3.028 5.117 9.688 1.00 95.69 182 VAL A C 1
ATOM 1479 O O . VAL A 1 182 ? -2.461 6.200 9.561 1.00 95.69 182 VAL A O 1
ATOM 1482 N N . TYR A 1 183 ? -2.556 4.153 10.468 1.00 95.62 183 TYR A N 1
ATOM 1483 C CA . TYR A 1 183 ? -1.258 4.189 11.127 1.00 95.62 183 TYR A CA 1
ATOM 1484 C C . TYR A 1 183 ? -0.534 2.863 10.917 1.00 95.62 183 TYR A C 1
ATOM 1486 O O . TYR A 1 183 ? -1.165 1.810 10.884 1.00 95.62 183 TYR A O 1
ATOM 1494 N N . ILE A 1 184 ? 0.791 2.911 10.814 1.00 95.88 184 ILE A N 1
ATOM 1495 C CA . ILE A 1 184 ? 1.631 1.722 10.688 1.00 95.88 184 ILE A CA 1
ATOM 1496 C C . ILE A 1 184 ? 2.661 1.732 11.813 1.00 95.88 184 ILE A C 1
ATOM 1498 O O . ILE A 1 184 ? 3.393 2.710 11.976 1.00 95.88 184 ILE A O 1
ATOM 1502 N N . GLY A 1 185 ? 2.718 0.649 12.587 1.00 94.69 185 GLY A N 1
ATOM 1503 C CA . GLY A 1 185 ? 3.714 0.478 13.640 1.00 94.69 185 GLY A CA 1
ATOM 1504 C C . GLY A 1 185 ? 3.434 -0.718 14.545 1.00 94.69 185 GLY A C 1
ATOM 1505 O O . GLY A 1 185 ? 2.543 -1.521 14.293 1.00 94.69 185 GLY A O 1
ATOM 1506 N N . LYS A 1 186 ? 4.190 -0.830 15.640 1.00 94.00 186 LYS A N 1
ATOM 1507 C CA . LYS A 1 186 ? 4.114 -1.981 16.565 1.00 94.00 186 LYS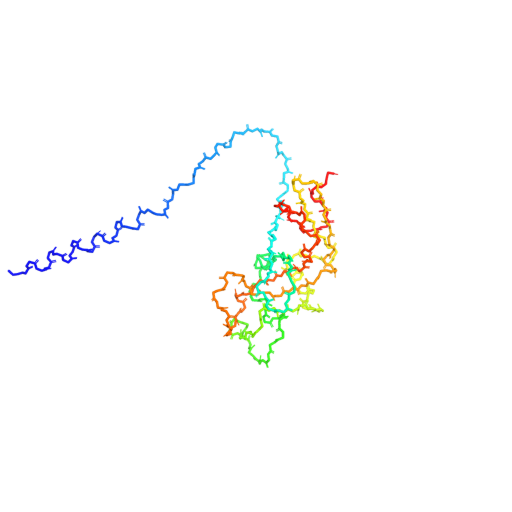 A CA 1
ATOM 1508 C C . LYS A 1 186 ? 2.914 -1.972 17.506 1.00 94.00 186 LYS A C 1
ATOM 1510 O O . LYS A 1 186 ? 2.571 -3.001 18.079 1.00 94.00 186 LYS A O 1
ATOM 1515 N N . LYS A 1 187 ? 2.347 -0.797 17.777 1.00 93.12 187 LYS A N 1
ATOM 1516 C CA . LYS A 1 187 ? 1.274 -0.615 18.759 1.00 93.12 187 LYS A CA 1
ATOM 1517 C C . LYS A 1 187 ? 0.169 0.227 18.159 1.00 93.12 187 LYS A C 1
ATOM 1519 O O . LYS A 1 187 ? 0.448 1.208 17.479 1.00 93.12 187 LYS A O 1
ATOM 1524 N N . ASN A 1 188 ? -1.065 -0.144 18.468 1.00 91.81 188 ASN A N 1
ATOM 1525 C CA . ASN A 1 188 ? -2.242 0.589 18.040 1.00 91.81 188 ASN A CA 1
ATOM 1526 C C . ASN A 1 188 ? -2.295 1.965 18.734 1.00 91.81 188 ASN A C 1
ATOM 1528 O O . ASN A 1 188 ? -2.379 1.999 19.962 1.00 91.81 188 ASN A O 1
ATOM 1532 N N . PRO A 1 189 ? -2.273 3.088 17.996 1.00 91.44 189 PRO A N 1
ATOM 1533 C CA . PRO A 1 189 ? -2.351 4.423 18.586 1.00 91.44 189 PRO A CA 1
ATOM 1534 C C . PRO A 1 189 ? -3.79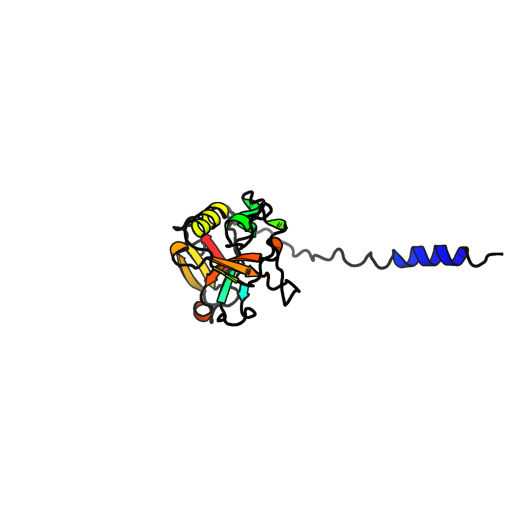5 4.871 18.861 1.00 91.44 189 PRO A C 1
ATOM 1536 O O . PRO A 1 189 ? -4.005 5.899 19.497 1.00 91.44 189 PRO A O 1
ATOM 1539 N N . PHE A 1 190 ? -4.794 4.139 18.359 1.00 89.56 190 PHE A N 1
ATOM 1540 C CA . PHE A 1 190 ? -6.212 4.502 18.443 1.00 89.56 190 PHE A CA 1
ATOM 1541 C C . PHE A 1 190 ? -6.913 3.901 19.667 1.00 89.56 190 PHE A C 1
ATOM 1543 O O . PHE A 1 190 ? -8.060 4.238 19.960 1.00 89.56 190 PHE A O 1
ATOM 1550 N N . THR A 1 191 ? -6.230 3.020 20.395 1.00 83.75 191 THR A N 1
ATOM 1551 C CA . THR A 1 191 ? -6.702 2.428 21.649 1.00 83.75 191 THR A CA 1
ATOM 1552 C C . THR A 1 191 ? -5.870 2.959 22.807 1.00 83.75 191 THR A C 1
ATOM 1554 O O . THR A 1 191 ? -4.645 3.010 22.703 1.00 83.75 191 THR A O 1
ATOM 1557 N N . LYS A 1 192 ? -6.538 3.357 23.894 1.00 61.41 192 LYS A N 1
ATOM 1558 C CA . LYS A 1 192 ? -5.884 3.747 25.149 1.00 61.41 192 LYS A CA 1
ATOM 1559 C C . LYS A 1 192 ? -5.382 2.537 25.923 1.00 61.41 192 LYS A C 1
ATOM 1561 O O . LYS A 1 192 ? -6.082 1.501 25.882 1.00 61.41 192 LYS 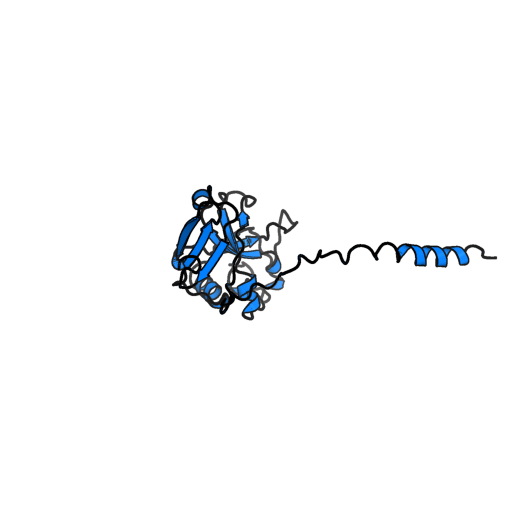A O 1
#

Secondary structure (DSSP, 8-state):
--TTHHHHHHHHHHSSSSSSSSS---------------------EE--EEE--STTS--EEEEE-HHHHHHTT-S--GGGTS--SS--S-GGGPPB--SEEEE-HHHHHHHHHHTT--TT-EEEEE-TTT--EEEEEGGGSEEEEEE-TT---SS--B-GGGEEEEEEEEGGGGTT-SS-EEEEESS-SS--

Foldseek 3Di:
DDPVVVVVVVVVVVVVVVPPPDDDDPDDDDPDDDPDDPDDPPFDWWDKDWDDLFPPDDIWIWTFLVVLLVVLPDPDLVVQFADAPDPDPDQQPGWDFHQKDWGDDPSLVVSQVSSVHDLLKKKWKAAPVVRDIDIDRSVPWIKMWGFDPPDPDPGDRDGRVRTTITTIGHCVVCVPGDPIIIGMGNDDPSDD

Sequence (192 aa):
MNKQFRKICQFLVLTLLNFYSYAGDSHSLHAKNDSQLSSISNVNLYEIQYIDYIKNKSKFAFIPITNQILAHGGNSVMAFLIPHENNHVDPINTEYKKKIYLIESKYREILIAKAGLSDSDTVFIYDNVFKQILSFDIQDLQVLAIINPNNSTEEGPFYESDYLLGFEINADKLKNFTEPLVYIGKKNPFTK

Radius of gyration: 23.44 Å; chains: 1; bounding box: 41×70×65 Å